Protein AF-A0A377D6B9-F1 (afdb_monomer_lite)

Secondary structure (DSSP, 8-state):
--S-THHHHHHGGGS-HHHHHHHHHHHSS--PPP-----GGGS-HHHHS-GGGS---------------------PPTTHHHHHHTSHHHHHHHTS-HHHHHHHS-HHHHHHHHTTT--HHHIIIIITTT-HHHHHHHTTTS--S-HHHHHHHHHHHSSHHHHHHHHHHHHT-HHHHHHHHHHHTT-TT--S--EEEHHHHTTS-HHHHHHHHHHHHHTT-EEE-HHHHHHHHGGGGHHHHHHHHHH-TTSS--

Foldseek 3Di:
DPPCVPVVVVCLVVDDPVVNVVNVVVVPDDDDPDCPDPDPVPDDCCVVPNPVVDPDPPPPPPPPDDPDDDDQDDDDDPCNLVVLCPPQQLVLQPVDFPVRCVVVPPLLLVCVLQFAPDAPVCCVPANSNVNVVVCVVVVVPVDPDDPVVVVCSVVVCVDPLVVQLSVCVVVLVLVSNLVSQVVSQPDPPHPGRTEGELSNLLSDDLVSSLVNLQSCLVVVHHYDDVVNNCSRNPPSNVNSVVSNCVVCVPPPDD

Sequence (254 aa):
MASQPQLAEEVMPWLSTQARSVLNSYLSAPPKTVIDSTDNSQMPEILVSPPWRSKKKMTVPRLDLAPFELTPQVYWQPGERERLAATESARYFSTESLAERMEHKSGRVVLQELGFGDDVWLFLNYILPGKLDAARNSLIVQWHYYQGRVEEILNGWNSPEAQLAEQALRSGHVEVLINIWENDSYSRYRREKSIWNLYLLAQLPREMALTFWLRINEKKHLFAGEDYFLSIFGLDALPGLLLAFSHRPKKHFR

Structure (mmCIF, N/CA/C/O backbone):
data_AF-A0A377D6B9-F1
#
_entry.id   AF-A0A377D6B9-F1
#
loop_
_atom_site.group_PDB
_atom_site.id
_atom_site.type_symbol
_atom_site.label_atom_id
_atom_site.label_alt_id
_atom_site.label_comp_id
_atom_site.label_asym_id
_atom_site.label_entity_id
_atom_site.label_seq_id
_atom_site.pdbx_PDB_ins_code
_atom_site.Cartn_x
_atom_site.Cartn_y
_atom_site.Cartn_z
_atom_site.occupancy
_atom_site.B_iso_or_equiv
_atom_site.auth_seq_id
_atom_site.auth_comp_id
_atom_site.auth_asym_id
_atom_site.auth_atom_id
_atom_site.pdbx_PDB_model_num
ATOM 1 N N . MET A 1 1 ? -15.161 -6.112 48.856 1.00 42.91 1 MET A N 1
ATOM 2 C CA . MET A 1 1 ? -15.695 -4.732 48.859 1.00 42.91 1 MET A CA 1
ATOM 3 C C . MET A 1 1 ? -16.177 -4.443 47.447 1.00 42.91 1 MET A C 1
ATOM 5 O O . MET A 1 1 ? -15.408 -4.692 46.529 1.00 42.91 1 MET A O 1
ATOM 9 N N . ALA A 1 2 ? -17.420 -4.000 47.231 1.00 42.34 2 ALA A N 1
ATOM 10 C CA . ALA A 1 2 ? -17.749 -3.361 45.956 1.00 42.34 2 ALA A CA 1
ATOM 11 C C . ALA A 1 2 ? -17.044 -2.006 46.000 1.00 42.34 2 ALA A C 1
ATOM 13 O O . ALA A 1 2 ? -17.530 -1.076 46.636 1.00 42.34 2 ALA A O 1
ATOM 14 N N . SER A 1 3 ? -15.818 -1.957 45.481 1.00 51.03 3 SER A N 1
ATOM 15 C CA . SER A 1 3 ? -14.882 -0.874 45.785 1.00 51.03 3 SER A CA 1
ATOM 16 C C . SER A 1 3 ? -15.339 0.501 45.297 1.00 51.03 3 SER A C 1
ATOM 18 O O . SER A 1 3 ? -14.722 1.478 45.694 1.00 51.03 3 SER A O 1
ATOM 20 N N . GLN A 1 4 ? -16.406 0.603 44.495 1.00 59.97 4 GLN A N 1
ATOM 21 C CA . GLN A 1 4 ? -16.989 1.864 44.026 1.00 59.97 4 GLN A CA 1
ATOM 22 C C . GLN A 1 4 ? -18.482 1.662 43.666 1.00 59.97 4 GLN A C 1
ATOM 24 O O . GLN A 1 4 ? -18.790 1.334 42.523 1.00 59.97 4 GLN A O 1
ATOM 29 N N . PRO A 1 5 ? -19.440 1.824 44.601 1.00 65.44 5 PRO A N 1
ATOM 30 C CA . PRO A 1 5 ? -20.874 1.675 44.305 1.00 65.44 5 PRO A CA 1
ATOM 31 C C . PRO A 1 5 ? -21.410 2.747 43.337 1.00 65.44 5 PRO A C 1
ATOM 33 O O . PRO A 1 5 ? -22.419 2.528 42.679 1.00 65.44 5 PRO A O 1
ATOM 36 N N . GLN A 1 6 ? -20.703 3.870 43.200 1.00 69.19 6 GLN A N 1
ATOM 37 C CA . GLN A 1 6 ? -21.033 4.974 42.289 1.00 69.19 6 GLN A CA 1
ATOM 38 C C . GLN A 1 6 ? -20.908 4.579 40.806 1.00 69.19 6 GLN A C 1
ATOM 40 O O . GLN A 1 6 ? -21.696 5.031 39.983 1.00 69.19 6 GLN A O 1
ATOM 45 N N . LEU A 1 7 ? -19.987 3.664 40.467 1.00 70.88 7 LEU A N 1
ATOM 46 C CA . LEU A 1 7 ? -19.858 3.126 39.103 1.00 70.88 7 LEU A CA 1
ATOM 47 C C . LEU A 1 7 ? -21.104 2.348 38.665 1.00 70.88 7 LEU A C 1
ATOM 49 O O . LEU A 1 7 ? -21.398 2.266 37.475 1.00 70.88 7 LEU A O 1
ATOM 53 N N . ALA A 1 8 ? -21.836 1.751 39.611 1.00 69.31 8 ALA A N 1
ATOM 54 C CA . ALA A 1 8 ? -23.063 1.042 39.284 1.00 69.31 8 ALA A CA 1
ATOM 55 C C . ALA A 1 8 ? -24.102 2.016 38.716 1.00 69.31 8 ALA A C 1
ATOM 57 O O . ALA A 1 8 ? -24.687 1.719 37.680 1.00 69.31 8 ALA A O 1
ATOM 58 N N . GLU A 1 9 ? -24.271 3.191 39.333 1.00 74.88 9 GLU A N 1
ATOM 59 C CA . GLU A 1 9 ? -25.197 4.234 38.868 1.00 74.88 9 GLU A CA 1
ATOM 60 C C . GLU A 1 9 ? -24.832 4.761 37.476 1.00 74.88 9 GLU A C 1
ATOM 62 O O . GLU A 1 9 ? -25.719 4.957 36.646 1.00 74.88 9 GLU A O 1
ATOM 67 N N . GLU A 1 10 ? -23.538 4.912 37.192 1.00 78.50 10 GLU A N 1
ATOM 68 C CA . GLU A 1 10 ? -23.037 5.416 35.909 1.00 78.50 10 GLU A CA 1
ATOM 69 C C . GLU A 1 10 ? -23.338 4.456 34.743 1.00 78.50 10 GLU A C 1
ATOM 71 O O . GLU A 1 10 ? -23.630 4.885 33.629 1.00 78.50 10 GLU A O 1
ATOM 76 N N . VAL A 1 11 ? -23.347 3.146 35.011 1.00 79.00 11 VAL A N 1
ATOM 77 C CA . VAL A 1 11 ? -23.559 2.103 33.994 1.00 79.00 11 VAL A CA 1
ATOM 78 C C . VAL A 1 11 ? -25.037 1.700 33.859 1.00 79.00 11 VAL A C 1
ATOM 80 O O . VAL A 1 11 ? -25.433 1.156 32.825 1.00 79.00 11 VAL A O 1
ATOM 83 N N . MET A 1 12 ? -25.892 2.008 34.847 1.00 78.88 12 MET A N 1
ATOM 84 C CA . MET A 1 12 ? -27.332 1.679 34.839 1.00 78.88 12 MET A CA 1
ATOM 85 C C . MET A 1 12 ? -28.061 2.039 33.530 1.00 78.88 12 MET A C 1
ATOM 87 O O . MET A 1 12 ? -28.808 1.185 33.037 1.00 78.88 12 MET A O 1
ATOM 91 N N . PRO A 1 13 ? -27.861 3.224 32.915 1.00 83.12 13 PRO A N 1
ATOM 92 C CA . PRO A 1 13 ? -28.548 3.600 31.678 1.00 83.12 13 PRO A CA 1
ATOM 93 C C . PRO A 1 13 ? -28.260 2.661 30.499 1.00 83.12 13 PRO A C 1
ATOM 95 O O . PRO A 1 13 ? -29.139 2.459 29.662 1.00 83.12 13 PRO A O 1
ATOM 98 N N . TRP A 1 14 ? -27.083 2.032 30.461 1.00 80.44 14 TRP A N 1
ATOM 99 C CA . TRP A 1 14 ? -26.638 1.165 29.362 1.00 80.44 14 TRP A CA 1
ATOM 100 C C . TRP A 1 14 ? -26.949 -0.320 29.574 1.00 80.44 14 TRP A C 1
ATOM 102 O O . TRP A 1 14 ? -26.732 -1.138 28.683 1.00 80.44 14 TRP A O 1
ATOM 112 N N . LEU A 1 15 ? -27.477 -0.685 30.742 1.00 81.12 15 LEU A N 1
ATOM 113 C CA . LEU A 1 15 ? -27.857 -2.059 31.054 1.00 81.12 15 LEU A CA 1
ATOM 114 C C . LEU A 1 15 ? -29.282 -2.371 30.593 1.00 81.12 15 LEU A C 1
ATOM 116 O O . LEU A 1 15 ? -30.184 -1.537 30.690 1.00 81.12 15 LEU A O 1
ATOM 120 N N . SER A 1 16 ? -29.501 -3.614 30.165 1.00 82.75 16 SER A N 1
ATOM 121 C CA . SER A 1 16 ? -30.842 -4.150 29.925 1.00 82.75 16 SER A CA 1
ATOM 122 C C . SER A 1 16 ? -31.620 -4.303 31.236 1.00 82.75 16 SER A C 1
ATOM 124 O O . SER A 1 16 ? -31.034 -4.431 32.312 1.00 82.75 16 SER A O 1
ATOM 126 N N . THR A 1 17 ? -32.952 -4.355 31.166 1.00 78.31 17 THR A N 1
ATOM 127 C CA . THR A 1 17 ? -33.828 -4.508 32.344 1.00 78.31 17 THR A CA 1
ATOM 128 C C . THR A 1 17 ? -33.451 -5.720 33.206 1.00 78.31 17 THR A C 1
ATOM 130 O O . THR A 1 17 ? -33.432 -5.623 34.432 1.00 78.31 17 THR A O 1
ATOM 133 N N . GLN A 1 18 ? -33.066 -6.833 32.569 1.00 73.75 18 GLN A N 1
ATOM 134 C CA . GLN A 1 18 ? -32.612 -8.043 33.257 1.00 73.75 18 GLN A CA 1
ATOM 135 C C . GLN A 1 18 ? -31.265 -7.839 33.968 1.00 73.75 18 GLN A C 1
ATOM 137 O O . GLN A 1 18 ? -31.075 -8.297 35.090 1.00 73.75 18 GLN A O 1
ATOM 142 N N . ALA A 1 19 ? -30.321 -7.134 33.340 1.00 73.81 19 ALA A N 1
ATOM 143 C CA . ALA A 1 19 ? -29.023 -6.854 33.948 1.00 73.81 19 ALA A CA 1
ATOM 144 C C . ALA A 1 19 ? -29.142 -5.867 35.124 1.00 73.81 19 ALA A C 1
ATOM 146 O O . ALA A 1 19 ? -28.476 -6.040 36.146 1.00 73.81 19 ALA A O 1
ATOM 147 N N . ARG A 1 20 ? -30.053 -4.888 35.027 1.00 82.06 20 ARG A N 1
ATOM 148 C CA . ARG A 1 20 ? -30.373 -3.952 36.119 1.00 82.06 20 ARG A CA 1
ATOM 149 C C . ARG A 1 20 ? -30.960 -4.665 37.338 1.00 82.06 20 ARG A C 1
ATOM 151 O O . ARG A 1 20 ? -30.578 -4.348 38.461 1.00 82.06 20 ARG A O 1
ATOM 158 N N . SER A 1 21 ? -31.853 -5.643 37.144 1.00 78.25 21 SER A N 1
ATOM 159 C CA . SER A 1 21 ? -32.450 -6.383 38.270 1.00 78.25 21 SER A CA 1
ATOM 160 C C . SER A 1 21 ? -31.403 -7.192 39.037 1.00 78.25 21 SER A C 1
ATOM 162 O O . SER A 1 21 ? -31.414 -7.220 40.267 1.00 78.25 21 SER A O 1
ATOM 164 N N . VAL A 1 22 ? -30.466 -7.807 38.312 1.00 79.50 22 VAL A N 1
ATOM 165 C CA . VAL A 1 22 ? -29.348 -8.558 38.888 1.00 79.50 22 VAL A CA 1
ATOM 166 C C . VAL A 1 22 ? -28.422 -7.621 39.667 1.00 79.50 22 VAL A C 1
ATOM 168 O O . VAL A 1 22 ? -28.133 -7.891 40.830 1.00 79.50 22 VAL A O 1
ATOM 171 N N . LEU A 1 23 ? -28.022 -6.485 39.090 1.00 77.12 23 LEU A N 1
ATOM 172 C CA . LEU A 1 23 ? -27.160 -5.507 39.763 1.00 77.12 23 LEU A CA 1
ATOM 173 C C . LEU A 1 23 ? -27.796 -4.954 41.050 1.00 77.12 23 LEU A C 1
ATOM 175 O O . LEU A 1 23 ? -27.152 -4.938 42.097 1.00 77.12 23 LEU A O 1
ATOM 179 N N . ASN A 1 24 ? -29.082 -4.598 41.005 1.00 80.44 24 ASN A N 1
ATOM 180 C CA . ASN A 1 24 ? -29.819 -4.118 42.177 1.00 80.44 24 ASN A CA 1
ATOM 181 C C . ASN A 1 24 ? -29.909 -5.170 43.290 1.00 80.44 24 ASN A C 1
ATOM 183 O O . ASN A 1 24 ? -29.824 -4.819 44.468 1.00 80.44 24 ASN A O 1
ATOM 187 N N . SER A 1 25 ? -30.024 -6.457 42.936 1.00 76.88 25 SER A N 1
ATOM 188 C CA . SER A 1 25 ? -30.009 -7.551 43.915 1.00 76.88 25 SER A CA 1
ATOM 189 C C . SER A 1 25 ? -28.667 -7.669 44.650 1.00 76.88 25 SER A C 1
ATOM 191 O O . SER A 1 25 ? -28.650 -7.971 45.841 1.00 76.88 25 SER A O 1
ATOM 193 N N . TYR A 1 26 ? -27.552 -7.354 43.979 1.00 69.00 26 TYR A N 1
ATOM 194 C CA . TYR A 1 26 ? -26.221 -7.327 44.593 1.00 69.00 26 TYR A CA 1
ATOM 195 C C . TYR A 1 26 ? -25.977 -6.073 45.435 1.00 69.00 26 TYR A C 1
ATOM 197 O O . TYR A 1 26 ? -25.329 -6.171 46.473 1.00 69.00 26 TYR A O 1
ATOM 205 N N . LEU A 1 27 ? -26.506 -4.916 45.023 1.00 69.75 27 LEU A N 1
ATOM 206 C CA . LEU A 1 27 ? -26.420 -3.667 45.794 1.00 69.75 27 LEU A CA 1
ATOM 207 C C . LEU A 1 27 ? -27.278 -3.703 47.068 1.00 69.75 27 LEU A C 1
ATOM 209 O O . LEU A 1 27 ? -26.916 -3.093 48.068 1.00 69.75 27 LEU A O 1
ATOM 213 N N . SER A 1 28 ? -28.399 -4.428 47.033 1.00 67.56 28 SER A N 1
ATOM 214 C CA . SER A 1 28 ? -29.321 -4.573 48.168 1.00 67.56 28 SER A CA 1
ATOM 215 C C . SER A 1 28 ? -28.920 -5.686 49.144 1.00 67.56 28 SER A C 1
ATOM 217 O O . SER A 1 28 ? -29.485 -5.781 50.234 1.00 67.56 28 SER A O 1
ATOM 219 N N . ALA A 1 29 ? -27.966 -6.545 48.777 1.00 62.97 29 ALA A N 1
ATOM 220 C CA . ALA A 1 29 ? -27.475 -7.594 49.659 1.00 62.97 29 ALA A CA 1
ATOM 221 C C . ALA A 1 29 ? -26.506 -7.003 50.706 1.00 62.97 29 ALA A C 1
ATOM 223 O O . ALA A 1 29 ? -25.589 -6.266 50.335 1.00 62.97 29 ALA A O 1
ATOM 224 N N . PRO A 1 30 ? -26.653 -7.330 52.006 1.00 58.00 30 PRO A N 1
ATOM 225 C CA . PRO A 1 30 ? -25.704 -6.891 53.024 1.00 58.00 30 PRO A CA 1
ATOM 226 C C . PRO A 1 30 ? -24.290 -7.387 52.681 1.00 58.00 30 PRO A C 1
ATOM 228 O O . PRO A 1 30 ? -24.144 -8.474 52.107 1.00 58.00 30 PRO A O 1
ATOM 231 N N . PRO A 1 31 ? -23.237 -6.615 53.010 1.00 54.09 31 PRO A N 1
ATOM 232 C CA . PRO A 1 31 ? -21.871 -6.975 52.661 1.00 54.09 31 PRO A CA 1
ATOM 233 C C . PRO A 1 31 ? -21.535 -8.341 53.258 1.00 54.09 31 PRO A C 1
ATOM 235 O O . PRO A 1 31 ? -21.469 -8.502 54.476 1.00 54.09 31 PRO A O 1
ATOM 238 N N . LYS A 1 32 ? -21.324 -9.339 52.388 1.00 55.81 32 LYS A N 1
ATOM 239 C CA . LYS A 1 32 ? -20.777 -10.628 52.812 1.00 55.81 32 LYS A CA 1
ATOM 240 C C . LYS A 1 32 ? -19.420 -10.369 53.457 1.00 55.81 32 LYS A C 1
ATOM 242 O O . LYS A 1 32 ? -18.556 -9.726 52.855 1.00 55.81 32 LYS A O 1
ATOM 247 N N . THR A 1 33 ? -19.272 -10.852 54.686 1.00 51.25 33 THR A N 1
ATOM 248 C CA . THR A 1 33 ? -18.015 -10.863 55.430 1.00 51.25 33 THR A CA 1
ATOM 249 C C . THR A 1 33 ? -16.903 -11.419 54.551 1.00 51.25 33 THR A C 1
ATOM 251 O O . THR A 1 33 ? -17.121 -12.364 53.788 1.00 51.25 33 THR A O 1
ATOM 254 N N . VAL A 1 34 ? -15.720 -10.812 54.645 1.00 48.88 34 VAL A N 1
ATOM 255 C CA . VAL A 1 34 ? -14.496 -11.328 54.028 1.00 48.88 34 VAL A CA 1
ATOM 256 C C . VAL A 1 34 ? -14.363 -12.798 54.428 1.00 48.88 34 VAL A C 1
ATOM 258 O O . VAL A 1 34 ? -14.370 -13.120 55.614 1.00 48.88 34 VAL A O 1
ATOM 261 N N . ILE A 1 35 ? -14.340 -13.689 53.436 1.00 50.72 35 ILE A N 1
ATOM 262 C CA . ILE A 1 35 ? -14.135 -15.119 53.655 1.00 50.72 35 ILE A CA 1
ATOM 263 C C . ILE A 1 35 ? -12.647 -15.277 53.961 1.00 50.72 35 ILE A C 1
ATOM 265 O O . ILE A 1 35 ? -11.838 -15.379 53.046 1.00 50.72 35 ILE A O 1
ATOM 269 N N . ASP A 1 36 ? -12.296 -15.224 55.242 1.00 45.88 36 ASP A N 1
ATOM 270 C CA . ASP A 1 36 ? -10.928 -15.452 55.735 1.00 45.88 36 ASP A CA 1
ATOM 271 C C . ASP A 1 36 ? -10.691 -16.934 56.090 1.00 45.88 36 ASP A C 1
ATOM 273 O O . ASP A 1 36 ? -9.691 -17.309 56.695 1.00 45.88 36 ASP A O 1
ATOM 277 N N . SER A 1 37 ? -11.647 -17.798 55.733 1.00 51.81 37 SER A N 1
ATOM 278 C CA . SER A 1 37 ? -11.606 -19.226 56.024 1.00 51.81 37 SER A CA 1
ATOM 279 C C . SER A 1 37 ? -11.179 -20.026 54.796 1.00 51.81 37 SER A C 1
ATOM 281 O O . SER A 1 37 ? -11.722 -19.869 53.703 1.00 51.81 37 SER A O 1
ATOM 283 N N . THR A 1 38 ? -10.221 -20.927 54.998 1.00 56.62 38 THR A N 1
ATOM 284 C CA . THR A 1 38 ? -9.759 -21.933 54.029 1.00 56.62 38 THR A CA 1
ATOM 285 C C . THR A 1 38 ? -10.707 -23.131 53.909 1.00 56.62 38 THR A C 1
ATOM 287 O O . THR A 1 38 ? -10.404 -24.083 53.190 1.00 56.62 38 THR A O 1
ATOM 290 N N . ASP A 1 39 ? -11.848 -23.102 54.601 1.00 59.28 39 ASP A N 1
ATOM 291 C CA . ASP A 1 39 ? -12.849 -24.160 54.550 1.00 59.28 39 ASP A CA 1
ATOM 292 C C . ASP A 1 39 ? -13.749 -24.034 53.304 1.00 59.28 39 ASP A C 1
ATOM 294 O O . ASP A 1 39 ? -14.396 -23.010 53.063 1.00 59.28 39 ASP A O 1
ATOM 298 N N . ASN A 1 40 ? -13.823 -25.113 52.518 1.00 61.75 40 ASN A N 1
ATOM 299 C CA . ASN A 1 40 ? -14.606 -25.187 51.278 1.00 61.75 40 ASN A CA 1
ATOM 300 C C . ASN A 1 40 ? -16.111 -24.965 51.511 1.00 61.75 40 ASN A C 1
ATOM 302 O O . ASN A 1 40 ? -16.827 -24.617 50.574 1.00 61.75 40 ASN A O 1
ATOM 306 N N . SER A 1 41 ? -16.590 -25.145 52.747 1.00 64.38 41 SER A N 1
ATOM 307 C CA . SER A 1 41 ? -17.984 -24.923 53.148 1.00 64.38 41 SER A CA 1
ATOM 308 C C . SER A 1 41 ? -18.428 -23.452 53.069 1.00 64.38 41 SER A C 1
ATOM 310 O O . SER A 1 41 ? -19.623 -23.180 52.960 1.00 64.38 41 SER A O 1
ATOM 312 N N . GLN A 1 42 ? -17.483 -22.502 53.094 1.00 59.44 42 GLN A N 1
ATOM 313 C CA . GLN A 1 42 ? -17.760 -21.060 53.047 1.00 59.44 42 GLN A CA 1
ATOM 314 C C . GLN A 1 42 ? -17.462 -20.420 51.687 1.00 59.44 42 GLN A C 1
ATOM 316 O O . GLN A 1 42 ? -17.769 -19.243 51.476 1.00 59.44 42 GLN A O 1
ATOM 321 N N . MET A 1 43 ? -16.891 -21.175 50.745 1.00 62.12 43 MET A N 1
ATOM 322 C CA . MET A 1 43 ? -16.622 -20.677 49.403 1.00 62.12 43 MET A CA 1
ATOM 323 C C . MET A 1 43 ? -17.894 -20.669 48.543 1.00 62.12 43 MET A C 1
ATOM 325 O O . MET A 1 43 ? -18.699 -21.598 48.602 1.00 62.12 43 MET A O 1
ATOM 329 N N . PRO A 1 44 ? -18.089 -19.643 47.696 1.00 64.56 44 PRO A N 1
ATOM 330 C CA . PRO A 1 44 ? -19.174 -19.655 46.729 1.00 64.56 44 PRO A CA 1
ATOM 331 C C . PRO A 1 44 ? -19.036 -20.853 45.782 1.00 64.56 44 PRO A C 1
ATOM 333 O O . PRO A 1 44 ? -17.939 -21.187 45.335 1.00 64.56 44 PRO A O 1
ATOM 336 N N . GLU A 1 45 ? -20.169 -21.465 45.438 1.00 67.00 45 GLU A N 1
ATOM 337 C CA . GLU A 1 45 ? -20.256 -22.700 44.645 1.00 67.00 45 GLU A CA 1
ATOM 338 C C . GLU A 1 45 ? -19.488 -22.623 43.314 1.00 67.00 45 GLU A C 1
ATOM 340 O O . GLU A 1 45 ? -18.910 -23.612 42.875 1.00 67.00 45 GLU A O 1
ATOM 345 N N . ILE A 1 46 ? -19.375 -21.430 42.718 1.00 65.38 46 ILE A N 1
ATOM 346 C CA . ILE A 1 46 ? -18.589 -21.191 41.498 1.00 65.38 46 ILE A CA 1
ATOM 347 C C . ILE A 1 46 ? -17.085 -21.468 41.665 1.00 65.38 46 ILE A C 1
ATOM 349 O O . ILE A 1 46 ? -16.415 -21.774 40.686 1.00 65.38 46 ILE A O 1
ATOM 353 N N . LEU A 1 47 ? -16.543 -21.363 42.880 1.00 62.38 47 LEU A N 1
ATOM 354 C CA . LEU A 1 47 ? -15.143 -21.674 43.186 1.00 62.38 47 LEU A CA 1
ATOM 355 C C . LEU A 1 47 ? -14.963 -23.134 43.620 1.00 62.38 47 LEU A C 1
ATOM 357 O O . LEU A 1 47 ? -13.929 -23.729 43.323 1.00 62.38 47 LEU A O 1
ATOM 361 N N . VAL A 1 48 ? -15.976 -23.720 44.267 1.00 71.38 48 VAL A N 1
ATOM 362 C CA . VAL A 1 48 ? -15.966 -25.118 44.736 1.00 71.38 48 VAL A CA 1
ATOM 363 C C . VAL A 1 48 ? -16.218 -26.095 43.584 1.00 71.38 48 VAL A C 1
ATOM 365 O O . VAL A 1 48 ? -15.536 -27.108 43.450 1.00 71.38 48 VAL A O 1
ATOM 368 N N . SER A 1 49 ? -17.180 -25.781 42.720 1.00 69.56 49 SER A N 1
ATOM 369 C CA . SER A 1 49 ? -17.567 -26.560 41.541 1.00 69.56 49 SER A CA 1
ATOM 370 C C . SER A 1 49 ? -17.733 -25.643 40.328 1.00 69.56 49 SER A C 1
ATOM 372 O O . SER A 1 49 ? -18.843 -25.432 39.837 1.00 69.56 49 SER A O 1
ATOM 374 N N . PRO A 1 50 ? -16.628 -25.077 39.814 1.00 65.31 50 PRO A N 1
ATOM 375 C CA . PRO A 1 50 ? -16.696 -24.179 38.680 1.00 65.31 50 PRO A CA 1
ATOM 376 C C . PRO A 1 50 ? -17.299 -24.861 37.448 1.00 65.31 50 PRO A C 1
ATOM 378 O O . PRO A 1 50 ? -16.876 -25.966 37.082 1.00 65.31 50 PRO A O 1
ATOM 381 N N . PRO A 1 51 ? -18.215 -24.190 36.729 1.00 61.81 51 PRO A N 1
ATOM 382 C CA . PRO A 1 51 ? -18.874 -24.762 35.558 1.00 61.81 51 PRO A CA 1
ATOM 383 C C . PRO A 1 51 ? -17.878 -25.127 34.445 1.00 61.81 51 PRO A C 1
ATOM 385 O O . PRO A 1 51 ? -18.111 -26.090 33.715 1.00 61.81 51 PRO A O 1
ATOM 388 N N . TRP A 1 52 ? -16.724 -24.446 34.376 1.00 67.00 52 TRP A N 1
ATOM 389 C CA . TRP A 1 52 ? -1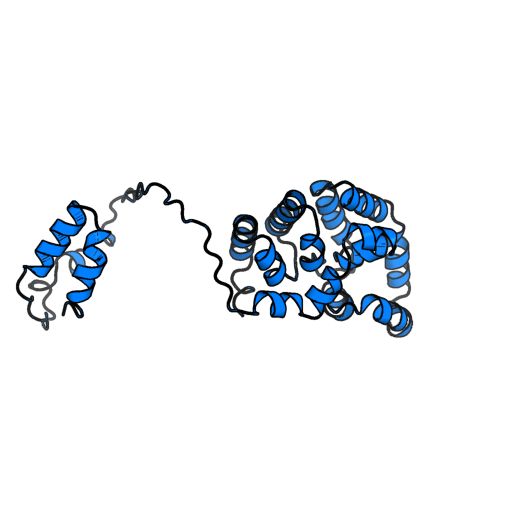5.640 -24.730 33.424 1.00 67.00 52 TRP A CA 1
ATOM 390 C C . TRP A 1 52 ? -14.808 -25.983 33.745 1.00 67.00 52 TRP A C 1
ATOM 392 O O . TRP A 1 52 ? -14.039 -26.426 32.895 1.00 67.00 52 TRP A O 1
ATOM 402 N N . ARG A 1 53 ? -14.943 -26.583 34.940 1.00 63.03 53 ARG A N 1
ATOM 403 C CA . ARG A 1 53 ? -14.349 -27.904 35.245 1.00 63.03 53 ARG A CA 1
ATOM 404 C C . ARG A 1 53 ? -15.211 -29.064 34.752 1.00 63.03 53 ARG A C 1
ATOM 406 O O . ARG A 1 53 ? -14.697 -30.167 34.572 1.00 63.03 53 ARG A O 1
ATOM 413 N N . SER A 1 54 ? -16.506 -28.843 34.529 1.00 63.19 54 SER A N 1
ATOM 414 C CA . SER A 1 54 ? -17.392 -29.883 34.013 1.00 63.19 54 SER A CA 1
ATOM 415 C C . SER A 1 54 ? -17.216 -30.025 32.496 1.00 63.19 54 SER A C 1
ATOM 417 O O . SER A 1 54 ? -17.293 -29.047 31.758 1.00 63.19 54 SER A O 1
ATOM 419 N N . LYS A 1 55 ? -17.006 -31.251 31.994 1.00 60.41 55 LYS A N 1
ATOM 420 C CA . LYS A 1 55 ? -16.967 -31.560 30.547 1.00 60.41 55 LYS A CA 1
ATOM 421 C C . LYS A 1 55 ? -18.367 -31.515 29.914 1.00 60.41 55 LYS A C 1
ATOM 423 O O . LYS A 1 55 ? -18.741 -32.402 29.146 1.00 60.41 55 LYS A O 1
ATOM 428 N N . LYS A 1 56 ? -19.185 -30.518 30.247 1.00 61.88 56 LYS A N 1
ATOM 429 C CA . LYS A 1 56 ? -20.432 -30.279 29.521 1.00 61.88 56 LYS A CA 1
ATOM 430 C C . LYS A 1 56 ? -20.053 -29.615 28.202 1.00 61.88 56 LYS A C 1
ATOM 432 O O . LYS A 1 56 ? -19.327 -28.625 28.207 1.00 61.88 56 LYS A O 1
ATOM 437 N N . LYS A 1 57 ? -20.524 -30.164 27.075 1.00 54.59 57 LYS A N 1
ATOM 438 C CA . LYS A 1 57 ? -20.488 -29.476 25.777 1.00 54.59 57 LYS A CA 1
ATOM 439 C C . LYS A 1 57 ? -21.269 -28.175 25.938 1.00 54.59 57 LYS A C 1
ATOM 441 O O . LYS A 1 57 ? -22.490 -28.159 25.828 1.00 54.59 57 LYS A O 1
ATOM 446 N N . MET A 1 58 ? -20.562 -27.113 26.297 1.00 54.25 58 MET A N 1
ATOM 447 C CA . MET A 1 58 ? -21.120 -25.783 26.392 1.00 54.25 58 MET A CA 1
ATOM 448 C C . MET A 1 58 ? -21.225 -25.302 24.953 1.00 54.25 58 MET A C 1
ATOM 450 O O . MET A 1 58 ? -20.231 -24.920 24.338 1.00 54.25 58 MET A O 1
ATOM 454 N N . THR A 1 59 ? -22.422 -25.396 24.382 1.00 55.69 59 THR A N 1
ATOM 455 C CA . THR A 1 59 ? -22.773 -24.551 23.248 1.00 55.69 59 THR A CA 1
ATOM 456 C C . THR A 1 59 ? -22.607 -23.138 23.776 1.00 55.69 59 THR A C 1
ATOM 458 O O . THR A 1 59 ? -23.398 -22.708 24.614 1.00 55.69 59 THR A O 1
ATOM 461 N N . VAL A 1 60 ? -21.501 -22.484 23.416 1.00 58.66 60 VAL A N 1
ATOM 462 C CA . VAL A 1 60 ? -21.235 -21.102 23.810 1.00 58.66 60 VAL A CA 1
ATOM 463 C C . VAL A 1 60 ? -22.489 -20.328 23.415 1.00 58.66 60 VAL A C 1
ATOM 465 O O . VAL A 1 60 ? -22.820 -20.351 22.226 1.00 58.66 60 VAL A O 1
ATOM 468 N N . PRO A 1 61 ? -23.243 -19.739 24.363 1.00 51.41 61 PRO A N 1
ATOM 469 C CA . PRO A 1 61 ? -24.363 -18.899 23.998 1.00 51.41 61 PRO A CA 1
ATOM 470 C C . PRO A 1 61 ? -23.749 -17.760 23.202 1.00 51.41 61 PRO A C 1
ATOM 472 O O . PRO A 1 61 ? -23.026 -16.918 23.735 1.00 51.41 61 PRO A O 1
ATOM 475 N N . ARG A 1 62 ? -23.921 -17.836 21.883 1.00 51.78 62 ARG A N 1
ATOM 476 C CA . ARG A 1 62 ? -23.463 -16.813 20.966 1.00 51.78 62 ARG A CA 1
ATOM 477 C C . ARG A 1 62 ? -24.281 -15.596 21.360 1.00 51.78 62 ARG A C 1
ATOM 479 O O . ARG A 1 62 ? -25.501 -15.620 21.242 1.00 51.78 62 ARG A O 1
ATOM 486 N N . LEU A 1 63 ? -23.614 -14.616 21.958 1.00 51.62 63 LEU A N 1
ATOM 487 C CA . LEU A 1 63 ? -24.204 -13.322 22.242 1.00 51.62 63 LEU A CA 1
ATOM 488 C C . LEU A 1 63 ? -24.706 -12.783 20.902 1.00 51.62 63 LEU A C 1
ATOM 490 O O . LEU A 1 63 ? -23.905 -12.375 20.063 1.00 51.62 63 LEU A O 1
ATOM 494 N N . ASP A 1 64 ? -26.016 -12.880 20.684 1.00 58.41 64 ASP A N 1
ATOM 495 C CA . ASP A 1 64 ? -26.706 -12.355 19.509 1.00 58.41 64 ASP A CA 1
ATOM 496 C C . ASP A 1 64 ? -26.860 -10.845 19.701 1.00 58.41 64 ASP A C 1
ATOM 498 O O . ASP A 1 64 ? -27.932 -10.304 19.967 1.00 58.41 64 ASP A O 1
ATOM 502 N N . LEU A 1 65 ? -25.711 -10.174 19.744 1.00 62.25 65 LEU A N 1
ATOM 503 C CA . LEU A 1 65 ? -25.629 -8.731 19.823 1.00 62.25 65 LEU A CA 1
ATOM 504 C C . LEU A 1 65 ? -25.787 -8.218 18.400 1.00 62.25 65 LEU A C 1
ATOM 506 O O . LEU A 1 65 ? -24.950 -8.503 17.540 1.00 62.25 65 LEU A O 1
ATOM 510 N N . ALA A 1 66 ? -26.856 -7.460 18.164 1.00 71.25 66 ALA A N 1
ATOM 511 C CA . ALA A 1 66 ? -26.982 -6.686 16.942 1.00 71.25 66 ALA A CA 1
ATOM 512 C C . ALA A 1 66 ? -25.708 -5.831 16.780 1.00 71.25 66 ALA A C 1
ATOM 514 O O . ALA A 1 66 ? -25.316 -5.168 17.749 1.00 71.25 66 ALA A O 1
ATOM 515 N N . PRO A 1 67 ? -25.037 -5.862 15.612 1.00 60.75 67 PRO A N 1
ATOM 516 C CA . PRO A 1 67 ? -23.880 -5.018 15.356 1.00 60.75 67 PRO A CA 1
ATOM 517 C C . PRO A 1 67 ? -24.249 -3.562 15.641 1.00 60.75 67 PRO A C 1
ATOM 519 O O . PRO A 1 67 ? -25.142 -3.005 15.008 1.00 60.75 67 PRO A O 1
ATOM 522 N N . PHE A 1 68 ? -23.608 -2.968 16.644 1.00 66.75 68 PHE A N 1
ATOM 523 C CA . PHE A 1 68 ? -23.800 -1.559 16.945 1.00 66.75 68 PHE A CA 1
ATOM 524 C C . PHE A 1 68 ? -22.998 -0.754 15.927 1.00 66.75 68 PHE A C 1
ATOM 526 O O . PHE A 1 68 ? -21.768 -0.843 15.900 1.00 66.75 68 PHE A O 1
ATOM 533 N N . GLU A 1 69 ? -23.684 0.000 15.070 1.00 63.41 69 GLU A N 1
ATOM 534 C CA . GLU A 1 69 ? -23.022 0.881 14.114 1.00 63.41 69 GLU A CA 1
ATOM 535 C C . GLU A 1 69 ? -22.413 2.070 14.859 1.00 63.41 69 GLU A C 1
ATOM 537 O O . GLU A 1 69 ? -23.085 3.037 15.218 1.00 63.41 69 GLU A O 1
ATOM 542 N N . LEU A 1 70 ? -21.114 1.970 15.141 1.00 65.00 70 LEU A N 1
ATOM 543 C CA . LEU A 1 70 ? -20.329 3.093 15.628 1.00 65.00 70 LEU A CA 1
ATOM 544 C C . LEU A 1 70 ? -20.090 4.047 14.466 1.00 65.00 70 LEU A C 1
ATOM 546 O O . LEU A 1 70 ? -19.535 3.656 13.437 1.00 65.00 70 LEU A O 1
ATOM 550 N N . THR A 1 71 ? -20.457 5.315 14.646 1.00 65.19 71 THR A N 1
ATOM 551 C CA . THR A 1 71 ? -20.012 6.344 13.715 1.00 65.19 71 THR A CA 1
ATOM 552 C C . THR A 1 71 ? -18.483 6.425 13.777 1.00 65.19 71 THR A C 1
ATOM 554 O O . THR A 1 71 ? -17.919 6.475 14.874 1.00 65.19 71 THR A O 1
ATOM 557 N N . PRO A 1 72 ? -17.786 6.411 12.628 1.00 60.47 72 PRO A N 1
ATOM 558 C CA . PRO A 1 72 ? -16.333 6.514 12.588 1.00 60.47 72 PRO A CA 1
ATOM 559 C C . PRO A 1 72 ? -15.875 7.799 13.287 1.00 60.47 72 PRO A C 1
ATOM 561 O O . PRO A 1 72 ? -16.075 8.894 12.766 1.00 60.47 72 PRO A O 1
ATOM 564 N N . GLN A 1 73 ? -15.278 7.687 14.474 1.00 61.84 73 GLN A N 1
ATOM 565 C CA . GLN A 1 73 ? -14.691 8.829 15.172 1.00 61.84 73 GLN A CA 1
ATOM 566 C C . GLN A 1 73 ? -13.183 8.802 14.977 1.00 61.84 73 GLN A C 1
ATOM 568 O O . GLN A 1 73 ? -12.489 7.918 15.475 1.00 61.84 73 GLN A O 1
ATOM 573 N N . VAL A 1 74 ? -12.682 9.778 14.225 1.00 66.88 74 VAL A N 1
ATOM 574 C CA . VAL A 1 74 ? -11.250 9.971 14.015 1.00 66.88 74 VAL A CA 1
ATOM 575 C C . VAL A 1 74 ? -10.797 11.101 14.929 1.00 66.88 74 VAL A C 1
ATOM 577 O O . VAL A 1 74 ? -11.185 12.251 14.734 1.00 66.88 74 VAL A O 1
ATOM 580 N N . TYR A 1 75 ? -9.998 10.767 15.940 1.00 71.75 75 TYR A N 1
ATOM 581 C CA . TYR A 1 75 ? -9.474 11.736 16.895 1.00 71.75 75 TYR A CA 1
ATOM 582 C C . TYR A 1 75 ? -8.024 12.071 16.539 1.00 71.75 75 TYR A C 1
ATOM 584 O O . TYR A 1 75 ? -7.110 11.322 16.870 1.00 71.75 75 TYR A O 1
ATOM 592 N N . TRP A 1 76 ? -7.827 13.185 15.835 1.00 75.19 76 TRP A N 1
ATOM 593 C CA . TRP A 1 76 ? -6.507 13.768 15.597 1.00 75.19 76 TRP A CA 1
ATOM 594 C C . TRP A 1 76 ? -6.243 14.846 16.641 1.00 75.19 76 TRP A C 1
ATOM 596 O O . TRP A 1 76 ? -7.081 15.731 16.827 1.00 75.19 76 TRP A O 1
ATOM 606 N N . GLN A 1 77 ? -5.071 14.838 17.276 1.00 81.94 77 GLN A N 1
ATOM 607 C CA . GLN A 1 77 ? -4.627 16.040 17.980 1.00 81.94 77 GLN A CA 1
ATOM 608 C C . GLN A 1 77 ? -4.314 17.137 16.948 1.00 81.94 77 GLN A C 1
ATOM 610 O O . GLN A 1 77 ? -3.880 16.828 15.830 1.00 81.94 77 GLN A O 1
ATOM 615 N N . PRO A 1 78 ? -4.477 18.424 17.299 1.00 81.25 78 PRO A N 1
ATOM 616 C CA . PRO A 1 78 ? -4.102 19.522 16.415 1.00 81.25 78 PRO A CA 1
ATOM 617 C C . PRO A 1 78 ? -2.660 19.364 15.903 1.00 81.25 78 PRO A C 1
ATOM 619 O O . PRO A 1 78 ? -1.726 19.209 16.693 1.00 81.25 78 PRO A O 1
ATOM 622 N N . GLY A 1 79 ? -2.465 19.376 14.582 1.00 79.75 79 GLY A N 1
ATOM 623 C CA . GLY A 1 79 ? -1.139 19.271 13.969 1.00 79.75 79 GLY A CA 1
ATOM 624 C C . GLY A 1 79 ? -0.580 17.849 13.814 1.00 79.75 79 GLY A C 1
ATOM 625 O O . GLY A 1 79 ? 0.535 17.699 13.318 1.00 79.75 79 GLY A O 1
ATOM 626 N N . GLU A 1 80 ? -1.252 16.783 14.270 1.00 82.25 80 GLU A N 1
ATOM 627 C CA . GLU A 1 80 ? -0.746 15.405 14.088 1.00 82.25 80 GLU A CA 1
ATOM 628 C C . GLU A 1 80 ? -0.726 14.972 12.632 1.00 82.25 80 GLU A C 1
ATOM 630 O O . GLU A 1 80 ? 0.272 14.428 12.160 1.00 82.25 80 GLU A O 1
ATOM 635 N N . ARG A 1 81 ? -1.805 15.259 11.910 1.00 77.69 81 ARG A N 1
ATOM 636 C CA . ARG A 1 81 ? -1.921 14.907 10.500 1.00 77.69 81 ARG A CA 1
ATOM 637 C C . ARG A 1 81 ? -0.877 15.643 9.661 1.00 77.69 81 ARG A C 1
ATOM 639 O O . ARG A 1 81 ? -0.247 15.045 8.793 1.00 77.69 81 ARG A O 1
ATOM 646 N N . GLU A 1 82 ? -0.653 16.918 9.960 1.00 83.38 82 GLU A N 1
ATOM 647 C CA . GLU A 1 82 ? 0.353 17.761 9.318 1.00 83.38 82 GLU A CA 1
ATOM 648 C C . GLU A 1 82 ? 1.769 17.273 9.632 1.00 83.38 82 GLU A C 1
ATOM 650 O O . GLU A 1 82 ? 2.604 17.222 8.734 1.00 83.38 82 GLU A O 1
ATOM 655 N N . ARG A 1 83 ? 2.042 16.854 10.877 1.00 84.44 83 ARG A N 1
ATOM 656 C CA . ARG A 1 83 ? 3.334 16.258 11.258 1.00 84.44 83 ARG A CA 1
ATOM 657 C C . ARG A 1 83 ? 3.605 14.949 10.524 1.00 84.44 83 ARG A C 1
ATOM 659 O O . ARG A 1 83 ? 4.715 14.763 10.034 1.00 84.44 83 ARG A O 1
ATOM 666 N N . LEU A 1 84 ? 2.606 14.072 10.406 1.00 81.69 84 LEU A N 1
ATOM 667 C CA . LEU A 1 84 ? 2.739 12.827 9.643 1.00 81.69 84 LEU A CA 1
ATOM 668 C C . LEU A 1 84 ? 3.020 13.116 8.166 1.00 81.69 84 LEU A C 1
ATOM 670 O O . LEU A 1 84 ? 3.987 12.590 7.618 1.00 81.69 84 LEU A O 1
ATOM 674 N N . ALA A 1 85 ? 2.252 14.016 7.547 1.00 80.94 85 ALA A N 1
ATOM 675 C CA . ALA A 1 85 ? 2.466 14.441 6.163 1.00 80.94 85 ALA A CA 1
ATOM 676 C C . ALA A 1 85 ? 3.820 15.146 5.942 1.00 80.94 85 ALA A C 1
ATOM 678 O O . ALA A 1 85 ? 4.386 15.061 4.855 1.00 80.94 85 ALA A O 1
ATOM 679 N N . ALA A 1 86 ? 4.360 15.814 6.966 1.00 84.31 86 ALA A N 1
ATOM 680 C CA . ALA A 1 86 ? 5.656 16.490 6.918 1.00 84.31 86 ALA A CA 1
ATOM 681 C C . ALA A 1 86 ? 6.864 15.549 7.070 1.00 84.31 86 ALA A C 1
ATOM 683 O O . ALA A 1 86 ? 8.000 15.998 6.891 1.00 84.31 86 ALA A O 1
ATOM 684 N N . THR A 1 87 ? 6.647 14.267 7.380 1.00 85.19 87 THR A N 1
ATOM 685 C CA . THR A 1 87 ? 7.720 13.261 7.431 1.00 85.19 87 THR A CA 1
ATOM 686 C C . THR A 1 87 ? 8.431 13.188 6.079 1.00 85.19 87 THR A C 1
ATOM 688 O O . THR A 1 87 ? 7.772 13.267 5.047 1.00 85.19 87 THR A O 1
ATOM 691 N N . GLU A 1 88 ? 9.760 13.024 6.060 1.00 81.88 88 GLU A N 1
ATOM 692 C CA . GLU A 1 88 ? 10.581 13.082 4.832 1.00 81.88 88 GLU A CA 1
ATOM 693 C C . GLU A 1 88 ? 10.015 12.203 3.703 1.00 81.88 88 GLU A C 1
ATOM 695 O O . GLU A 1 88 ? 9.797 12.694 2.597 1.00 81.88 88 GLU A O 1
ATOM 700 N N . SER A 1 89 ? 9.672 10.947 4.001 1.00 84.69 89 SER A N 1
ATOM 701 C CA . SER A 1 89 ? 9.070 10.014 3.040 1.00 84.69 89 SER A CA 1
ATOM 702 C C . SER A 1 89 ? 7.671 10.437 2.589 1.00 84.69 89 SER A C 1
ATOM 704 O O . SER A 1 89 ? 7.407 10.507 1.391 1.00 84.69 89 SER A O 1
ATOM 706 N N . ALA A 1 90 ? 6.779 10.769 3.529 1.00 83.75 90 ALA A N 1
ATOM 707 C CA . ALA A 1 90 ? 5.419 11.201 3.208 1.00 83.75 90 ALA A CA 1
ATOM 708 C C . ALA A 1 90 ? 5.434 12.454 2.331 1.00 83.75 90 ALA A C 1
ATOM 710 O O . ALA A 1 90 ? 4.767 12.499 1.298 1.00 83.75 90 ALA A O 1
ATOM 711 N N . ARG A 1 91 ? 6.259 13.440 2.690 1.00 85.44 91 ARG A N 1
ATOM 712 C CA . ARG A 1 91 ? 6.464 14.664 1.924 1.00 85.44 91 ARG A CA 1
ATOM 713 C C . ARG A 1 91 ? 7.034 14.362 0.546 1.00 85.44 91 ARG A C 1
ATOM 715 O O . ARG A 1 91 ? 6.516 14.884 -0.430 1.00 85.44 91 ARG A O 1
ATOM 722 N N . TYR A 1 92 ? 8.062 13.517 0.456 1.00 85.44 92 TYR A N 1
ATOM 723 C CA . TYR A 1 92 ? 8.681 13.183 -0.823 1.00 85.44 92 TYR A CA 1
ATOM 724 C C . TYR A 1 92 ? 7.686 12.585 -1.808 1.00 85.44 92 TYR A C 1
ATOM 726 O O . TYR A 1 92 ? 7.722 12.954 -2.975 1.00 85.44 92 TYR A O 1
ATOM 734 N N . PHE A 1 93 ? 6.810 11.678 -1.367 1.00 87.12 93 PHE A N 1
ATOM 735 C CA . PHE A 1 93 ? 5.838 11.056 -2.262 1.00 87.12 93 PHE A CA 1
ATOM 736 C C . PHE A 1 93 ? 4.618 11.956 -2.494 1.00 87.12 93 PHE A C 1
ATOM 738 O O . PHE A 1 93 ? 4.176 12.057 -3.631 1.00 87.12 93 PHE A O 1
ATOM 745 N N . SER A 1 94 ? 4.117 12.678 -1.490 1.00 81.06 94 SER A N 1
ATOM 746 C CA . SER A 1 94 ? 2.868 13.458 -1.590 1.00 81.06 94 SER A CA 1
ATOM 747 C C . SER A 1 94 ? 2.948 14.794 -2.343 1.00 81.06 94 SER A C 1
ATOM 749 O O . SER A 1 94 ? 1.911 15.417 -2.554 1.00 81.06 94 SER A O 1
ATOM 751 N N . THR A 1 95 ? 4.133 15.252 -2.760 1.00 82.38 95 THR A N 1
ATOM 752 C CA . THR A 1 95 ? 4.303 16.549 -3.454 1.00 82.38 95 THR A CA 1
ATOM 753 C C . THR A 1 95 ? 3.718 16.608 -4.860 1.00 82.38 95 THR A C 1
ATOM 755 O O . THR A 1 95 ? 3.355 17.685 -5.315 1.00 82.38 95 THR A O 1
ATOM 758 N N . GLU A 1 96 ? 3.675 15.475 -5.553 1.00 84.00 96 GLU A N 1
ATOM 759 C CA . GLU A 1 96 ? 3.230 15.345 -6.942 1.00 84.00 96 GLU A CA 1
ATOM 760 C C . GLU A 1 96 ? 2.331 14.121 -7.015 1.00 84.00 96 GLU A C 1
ATOM 762 O O . GLU A 1 96 ? 2.669 13.097 -6.410 1.00 84.00 96 GLU A O 1
ATOM 767 N N . SER A 1 97 ? 1.227 14.215 -7.755 1.00 84.69 97 SER A N 1
ATOM 768 C CA . SER A 1 97 ? 0.333 13.082 -7.983 1.00 84.69 97 SER A CA 1
ATOM 769 C C . SER A 1 97 ? 1.021 11.976 -8.785 1.00 84.69 97 SER A C 1
ATOM 771 O O . SER A 1 97 ? 1.970 12.215 -9.535 1.00 84.69 97 SER A O 1
ATOM 773 N N . LEU A 1 98 ? 0.508 10.745 -8.692 1.00 84.94 98 LEU A N 1
ATOM 774 C CA . LEU A 1 98 ? 1.048 9.626 -9.466 1.00 84.94 98 LEU A CA 1
ATOM 775 C C . LEU A 1 98 ? 1.027 9.898 -10.981 1.00 84.94 98 LEU A C 1
ATOM 777 O O . LEU A 1 98 ? 1.954 9.495 -11.678 1.00 84.94 98 LEU A O 1
ATOM 781 N N . ALA A 1 99 ? -0.007 10.574 -11.490 1.00 84.19 99 ALA A N 1
ATOM 782 C CA . ALA A 1 99 ? -0.117 10.911 -12.908 1.00 84.19 99 ALA A CA 1
ATOM 783 C C . ALA A 1 99 ? 0.987 11.889 -13.337 1.00 84.19 99 ALA A C 1
ATOM 785 O O . ALA A 1 99 ? 1.724 11.597 -14.274 1.00 84.19 99 ALA A O 1
ATOM 786 N N . GLU A 1 100 ? 1.176 12.979 -12.586 1.00 87.31 100 GLU A N 1
ATOM 787 C CA . GLU A 1 100 ? 2.251 13.951 -12.833 1.00 87.31 100 GLU A CA 1
ATOM 788 C C . GLU A 1 100 ? 3.629 13.288 -12.744 1.00 87.31 100 GLU A C 1
ATOM 790 O O . GLU A 1 100 ? 4.486 13.514 -13.597 1.00 87.31 100 GLU A O 1
ATOM 795 N N . ARG A 1 101 ? 3.832 12.386 -11.775 1.00 87.00 101 ARG A N 1
ATOM 796 C CA . ARG A 1 101 ? 5.067 11.596 -11.668 1.00 87.00 101 ARG A CA 1
ATOM 797 C C . ARG A 1 101 ? 5.289 10.693 -12.870 1.00 87.00 101 ARG A C 1
ATOM 799 O O . ARG A 1 101 ? 6.422 10.569 -13.309 1.00 87.00 101 ARG A O 1
ATOM 806 N N . MET A 1 102 ? 4.244 10.051 -13.381 1.00 84.19 102 MET A N 1
ATOM 807 C CA . MET A 1 102 ? 4.319 9.166 -14.550 1.00 84.19 102 MET A CA 1
ATOM 808 C C . MET A 1 102 ? 4.579 9.912 -15.863 1.00 84.19 102 MET A C 1
ATOM 810 O O . MET A 1 102 ? 5.009 9.281 -16.831 1.00 84.19 102 MET A O 1
ATOM 814 N N . GLU A 1 103 ? 4.275 11.210 -15.914 1.00 85.31 103 GLU A N 1
ATOM 815 C CA . GLU A 1 103 ? 4.542 12.087 -17.058 1.00 85.31 103 GLU A CA 1
ATOM 816 C C . GLU A 1 103 ? 5.926 12.737 -16.965 1.00 85.31 103 GLU A C 1
ATOM 818 O O . GLU A 1 103 ? 6.681 12.742 -17.937 1.00 85.31 103 GLU A O 1
ATOM 823 N N . HIS A 1 104 ? 6.277 13.266 -15.791 1.00 82.38 104 HIS A N 1
ATOM 824 C CA . HIS A 1 104 ? 7.546 13.951 -15.553 1.00 82.38 104 HIS A CA 1
ATOM 825 C C . HIS A 1 104 ? 8.711 12.966 -15.401 1.00 82.38 104 HIS A C 1
ATOM 827 O O . HIS A 1 104 ? 9.825 13.224 -15.865 1.00 82.38 104 HIS A O 1
ATOM 833 N N . LYS A 1 105 ? 8.464 11.816 -14.769 1.00 78.31 105 LYS A N 1
ATOM 834 C CA . LYS A 1 105 ? 9.433 10.733 -14.608 1.00 78.31 105 LYS A CA 1
ATOM 835 C C . LYS A 1 105 ? 9.054 9.573 -15.523 1.00 78.31 105 LYS A C 1
ATOM 837 O O . LYS A 1 105 ? 7.891 9.302 -15.786 1.00 78.31 105 LYS A O 1
ATOM 842 N N . SER A 1 106 ? 10.058 8.827 -15.978 1.00 77.00 106 SER A N 1
ATOM 843 C CA . SER A 1 106 ? 9.811 7.559 -16.674 1.00 77.00 106 SER A CA 1
ATOM 844 C C . SER A 1 106 ? 9.011 6.611 -15.770 1.00 77.00 106 SER A C 1
ATOM 846 O O . SER A 1 106 ? 9.310 6.522 -14.577 1.00 77.00 106 SER A O 1
ATOM 848 N N . GLY A 1 107 ? 8.061 5.850 -16.328 1.00 78.44 107 GLY A N 1
ATOM 849 C CA . GLY A 1 107 ? 7.277 4.869 -15.567 1.00 78.44 107 GLY A CA 1
ATOM 850 C C . GLY A 1 107 ? 8.137 3.835 -14.834 1.00 78.44 107 GLY A C 1
ATOM 851 O O . GLY A 1 107 ? 7.786 3.405 -13.737 1.00 78.44 107 GLY A O 1
ATOM 852 N N . ARG A 1 108 ? 9.356 3.577 -15.329 1.00 76.44 108 ARG A N 1
ATOM 853 C CA . ARG A 1 108 ? 10.415 2.860 -14.602 1.00 76.44 108 ARG A CA 1
ATOM 854 C C . ARG A 1 108 ? 10.697 3.453 -13.219 1.00 76.44 108 ARG A C 1
ATOM 856 O O . ARG A 1 108 ? 10.798 2.718 -12.245 1.00 76.44 108 ARG A O 1
ATOM 863 N N . VAL A 1 109 ? 10.903 4.768 -13.139 1.00 79.25 109 VAL A N 1
ATOM 864 C CA . VAL A 1 109 ? 11.220 5.462 -11.880 1.00 79.25 109 VAL A CA 1
ATOM 865 C C . VAL A 1 109 ? 10.067 5.296 -10.905 1.00 79.25 109 VAL A C 1
ATOM 867 O O . VAL A 1 109 ? 10.295 5.015 -9.737 1.00 79.25 109 VAL A O 1
ATOM 870 N N . VAL A 1 110 ? 8.837 5.398 -11.400 1.00 86.12 110 VAL A N 1
ATOM 871 C CA . VAL A 1 110 ? 7.640 5.273 -10.570 1.00 86.12 110 VAL A CA 1
ATOM 872 C C . VAL A 1 110 ? 7.440 3.836 -10.079 1.00 86.12 110 VAL A C 1
ATOM 874 O O . VAL A 1 110 ? 7.090 3.636 -8.921 1.00 86.12 110 VAL A O 1
ATOM 877 N N . LEU A 1 111 ? 7.733 2.823 -10.901 1.00 85.31 111 LEU A N 1
ATOM 878 C CA . LEU A 1 111 ? 7.733 1.420 -10.468 1.00 85.31 111 LEU A CA 1
ATOM 879 C C . LEU A 1 111 ? 8.806 1.139 -9.405 1.00 85.31 111 LEU A C 1
ATOM 881 O O . LEU A 1 111 ? 8.532 0.430 -8.440 1.00 85.31 111 LEU A O 1
ATOM 885 N N . GLN A 1 112 ? 9.999 1.722 -9.534 1.00 81.31 112 GLN A N 1
ATOM 886 C CA . GLN A 1 112 ? 11.042 1.639 -8.501 1.00 81.31 112 GLN A CA 1
ATOM 887 C C . GLN A 1 112 ? 10.624 2.357 -7.217 1.00 81.31 112 GLN A C 1
ATOM 889 O O . GLN A 1 112 ? 10.759 1.813 -6.128 1.00 81.31 112 GLN A O 1
ATOM 894 N N . GLU A 1 113 ? 10.049 3.554 -7.331 1.00 86.44 113 GLU A N 1
ATOM 895 C CA . GLU A 1 113 ? 9.481 4.288 -6.199 1.00 86.44 113 GLU A CA 1
ATOM 896 C C . GLU A 1 113 ? 8.362 3.501 -5.509 1.00 86.44 113 GLU A C 1
ATOM 898 O O . GLU A 1 113 ? 8.234 3.562 -4.286 1.00 86.44 113 GLU A O 1
ATOM 903 N N . LEU A 1 114 ? 7.591 2.721 -6.268 1.00 89.44 114 LEU A N 1
ATOM 904 C CA . LEU A 1 114 ? 6.603 1.785 -5.740 1.00 89.44 114 LEU A CA 1
ATOM 905 C C . LEU A 1 114 ? 7.250 0.586 -5.024 1.00 89.44 114 LEU A C 1
ATOM 907 O O . LEU A 1 114 ? 6.606 -0.029 -4.173 1.00 89.44 114 LEU A O 1
ATOM 911 N N . GLY A 1 115 ? 8.515 0.299 -5.339 1.00 85.12 115 GLY A N 1
ATOM 912 C CA . GLY A 1 115 ? 9.362 -0.746 -4.765 1.00 85.12 115 GLY A CA 1
ATOM 913 C C . GLY A 1 115 ? 9.508 -2.003 -5.625 1.00 85.12 115 GLY A C 1
ATOM 914 O O . GLY A 1 115 ? 9.973 -3.034 -5.137 1.00 85.12 115 GLY A O 1
ATOM 915 N N . PHE A 1 116 ? 9.109 -1.941 -6.900 1.00 83.31 116 PHE A N 1
ATOM 916 C CA . PHE A 1 116 ? 9.283 -3.036 -7.856 1.00 83.31 116 PHE A CA 1
ATOM 917 C C . PHE A 1 116 ? 10.778 -3.273 -8.069 1.00 83.31 116 PHE A C 1
ATOM 919 O O . PHE A 1 116 ? 11.557 -2.328 -8.002 1.00 83.31 116 PHE A O 1
ATOM 926 N N . GLY A 1 117 ? 11.204 -4.508 -8.339 1.00 72.38 117 GLY A N 1
ATOM 927 C CA . GLY A 1 117 ? 12.570 -4.780 -8.797 1.00 72.38 117 GLY A CA 1
ATOM 928 C C . GLY A 1 117 ? 13.717 -4.542 -7.795 1.00 72.38 117 GLY A C 1
ATOM 929 O O . GLY A 1 117 ? 14.849 -4.931 -8.075 1.00 72.38 117 GLY A O 1
ATOM 930 N N . ASP A 1 118 ? 13.472 -3.944 -6.633 1.00 71.25 118 ASP A N 1
ATOM 931 C CA . ASP A 1 118 ? 14.525 -3.579 -5.684 1.00 71.25 118 ASP A CA 1
ATOM 932 C C . ASP A 1 118 ? 14.480 -4.448 -4.421 1.00 71.25 118 ASP A C 1
ATOM 934 O O . ASP A 1 118 ? 13.422 -4.887 -3.958 1.00 71.25 118 ASP A O 1
ATOM 938 N N . ASP A 1 119 ? 15.658 -4.741 -3.866 1.00 73.38 119 ASP A N 1
ATOM 939 C CA . ASP A 1 119 ? 15.741 -5.428 -2.580 1.00 73.38 119 ASP A CA 1
ATOM 940 C C . ASP A 1 119 ? 15.330 -4.499 -1.423 1.00 73.38 119 ASP A C 1
ATOM 942 O O . ASP A 1 119 ? 15.363 -3.269 -1.521 1.00 73.38 119 ASP A O 1
ATOM 946 N N . VAL A 1 120 ? 14.928 -5.113 -0.307 1.00 81.00 120 VAL A N 1
ATOM 947 C CA . VAL A 1 120 ? 14.460 -4.432 0.912 1.00 81.00 120 VAL A CA 1
ATOM 948 C C . VAL A 1 120 ? 15.440 -3.351 1.363 1.00 81.00 120 VAL A C 1
ATOM 950 O O . VAL A 1 120 ? 15.030 -2.249 1.729 1.00 81.00 120 VAL A O 1
ATOM 953 N N . TRP A 1 121 ? 16.737 -3.657 1.350 1.00 81.81 121 TRP A N 1
ATOM 954 C CA . TRP A 1 121 ? 17.756 -2.746 1.847 1.00 81.81 121 TRP A CA 1
ATOM 955 C C . TRP A 1 121 ? 17.878 -1.511 0.954 1.00 81.81 121 TRP A C 1
ATOM 957 O O . TRP A 1 121 ? 17.890 -0.389 1.468 1.00 81.81 121 TRP A O 1
ATOM 967 N N . LEU A 1 122 ? 17.920 -1.693 -0.367 1.00 77.50 122 LEU A N 1
ATOM 968 C CA . LEU A 1 122 ? 17.996 -0.587 -1.319 1.00 77.50 122 LEU A CA 1
ATOM 969 C C . LEU A 1 122 ? 16.768 0.315 -1.192 1.00 77.50 122 LEU A C 1
ATOM 971 O O . LEU A 1 122 ? 16.904 1.539 -1.106 1.00 77.50 122 LEU A O 1
ATOM 975 N N . PHE A 1 123 ? 15.585 -0.293 -1.088 1.00 83.38 123 PHE A N 1
ATOM 976 C CA . PHE A 1 123 ? 14.341 0.439 -0.907 1.00 83.38 123 PHE A CA 1
ATOM 977 C C . PHE A 1 123 ? 14.376 1.318 0.351 1.00 83.38 123 PHE A C 1
ATOM 979 O O . PHE A 1 123 ? 14.159 2.527 0.268 1.00 83.38 123 PHE A O 1
ATOM 986 N N . LEU A 1 124 ? 14.706 0.743 1.510 1.00 85.25 124 LEU A N 1
ATOM 987 C CA . LEU A 1 124 ? 14.673 1.466 2.786 1.00 85.25 124 LEU A CA 1
ATOM 988 C C . LEU A 1 124 ? 15.721 2.584 2.877 1.00 85.25 124 LEU A C 1
ATOM 990 O O . LEU A 1 124 ? 15.447 3.619 3.479 1.00 85.25 124 LEU A O 1
ATOM 994 N N . ASN A 1 125 ? 16.907 2.396 2.294 1.00 83.19 125 ASN A N 1
ATOM 995 C CA . ASN A 1 125 ? 18.010 3.352 2.445 1.00 83.19 125 ASN A CA 1
ATOM 996 C C . ASN A 1 125 ? 18.018 4.458 1.384 1.00 83.19 125 ASN A C 1
ATOM 998 O O . ASN A 1 125 ? 18.518 5.552 1.655 1.00 83.19 125 ASN A O 1
ATOM 1002 N N . TYR A 1 126 ? 17.474 4.197 0.191 1.00 80.44 126 TYR A N 1
ATOM 1003 C CA . TYR A 1 126 ? 17.584 5.123 -0.938 1.00 80.44 126 TYR A CA 1
ATOM 1004 C C . TYR A 1 126 ? 16.247 5.551 -1.526 1.00 80.44 126 TYR A C 1
ATOM 1006 O O . TYR A 1 126 ? 16.102 6.717 -1.882 1.00 80.44 126 TYR A O 1
ATOM 1014 N N . ILE A 1 127 ? 15.266 4.656 -1.614 1.00 83.94 127 ILE A N 1
ATOM 1015 C CA . ILE A 1 127 ? 13.982 4.972 -2.255 1.00 83.94 127 ILE A CA 1
ATOM 1016 C C . ILE A 1 127 ? 13.060 5.670 -1.268 1.00 83.94 127 ILE A C 1
ATOM 1018 O O . ILE A 1 127 ? 12.568 6.761 -1.543 1.00 83.94 127 ILE A O 1
ATOM 1022 N N . LEU A 1 128 ? 12.881 5.076 -0.089 1.00 87.50 128 LEU A N 1
ATOM 1023 C CA . LEU A 1 128 ? 11.994 5.591 0.946 1.00 87.50 128 LEU A CA 1
ATOM 1024 C C . LEU A 1 128 ? 12.353 7.021 1.405 1.00 87.50 128 LEU A C 1
ATOM 1026 O O . LEU A 1 128 ? 11.431 7.809 1.616 1.00 87.50 128 LEU A O 1
ATOM 1030 N N . PRO A 1 129 ? 13.640 7.415 1.512 1.00 86.44 129 PRO A N 1
ATOM 1031 C CA . PRO A 1 129 ? 14.024 8.795 1.826 1.00 86.44 129 PRO A CA 1
ATOM 1032 C C . PRO A 1 129 ? 14.043 9.737 0.608 1.00 86.44 129 PRO A C 1
ATOM 1034 O O . PRO A 1 129 ? 14.560 10.844 0.708 1.00 86.44 129 PRO A O 1
ATOM 1037 N N . GLY A 1 130 ? 13.581 9.301 -0.570 1.00 83.19 130 GLY A N 1
ATOM 1038 C CA . GLY A 1 130 ? 13.597 10.118 -1.789 1.00 83.19 130 GLY A CA 1
ATOM 1039 C C . GLY A 1 130 ? 14.988 10.369 -2.377 1.00 83.19 130 GLY A C 1
ATOM 1040 O O . GLY A 1 130 ? 15.185 11.280 -3.178 1.00 83.19 130 GLY A O 1
ATOM 1041 N N . LYS A 1 131 ? 15.975 9.558 -1.993 1.00 81.00 131 LYS A N 1
ATOM 1042 C CA . LYS A 1 131 ? 17.378 9.687 -2.408 1.00 81.00 131 LYS A CA 1
ATOM 1043 C C . LYS A 1 131 ? 17.688 8.909 -3.680 1.00 81.00 131 LYS A C 1
ATOM 1045 O O . LYS A 1 131 ? 18.859 8.797 -4.011 1.00 81.00 131 LYS A O 1
ATOM 1050 N N . LEU A 1 132 ? 16.694 8.387 -4.400 1.00 75.12 132 LEU A N 1
ATOM 1051 C CA . LEU A 1 132 ? 16.896 7.531 -5.574 1.00 75.12 132 LEU A CA 1
ATOM 1052 C C . LEU A 1 132 ? 17.794 8.180 -6.642 1.00 75.12 132 LEU A C 1
ATOM 1054 O O . LEU A 1 132 ? 18.659 7.506 -7.196 1.00 75.12 132 LEU A O 1
ATOM 1058 N N . ASP A 1 133 ? 17.658 9.482 -6.892 1.00 66.62 133 ASP A N 1
ATOM 1059 C CA . ASP A 1 133 ? 18.479 10.184 -7.890 1.00 66.62 133 ASP A CA 1
ATOM 1060 C C . ASP A 1 133 ? 19.934 10.368 -7.429 1.00 66.62 133 ASP A C 1
ATOM 1062 O O . ASP A 1 133 ? 20.874 10.128 -8.190 1.00 66.62 133 ASP A O 1
ATOM 1066 N N . ALA A 1 134 ? 20.140 10.701 -6.149 1.00 64.56 134 ALA A N 1
ATOM 1067 C CA . ALA A 1 134 ? 21.470 10.743 -5.534 1.00 64.56 134 ALA A CA 1
ATOM 1068 C C . ALA A 1 134 ? 22.100 9.344 -5.473 1.00 64.56 134 ALA A C 1
ATOM 1070 O O . ALA A 1 134 ? 23.301 9.169 -5.696 1.00 64.56 134 ALA A O 1
ATOM 1071 N N . ALA A 1 135 ? 21.258 8.342 -5.222 1.00 62.22 135 ALA A N 1
ATOM 1072 C CA . ALA A 1 135 ? 21.615 6.950 -5.246 1.00 62.22 135 ALA A CA 1
ATOM 1073 C C . ALA A 1 135 ? 22.082 6.592 -6.648 1.00 62.22 135 ALA A C 1
ATOM 1075 O O . ALA A 1 135 ? 23.209 6.178 -6.756 1.00 62.22 135 ALA A O 1
ATOM 1076 N N . ARG A 1 136 ? 21.350 6.823 -7.740 1.00 62.62 136 ARG A N 1
ATOM 1077 C CA . ARG A 1 136 ? 21.792 6.440 -9.101 1.00 62.62 136 ARG A CA 1
ATOM 1078 C C . ARG A 1 136 ? 23.214 6.893 -9.446 1.00 62.62 136 ARG A C 1
ATOM 1080 O O . ARG A 1 136 ? 23.983 6.094 -9.968 1.00 62.62 136 ARG A O 1
ATOM 1087 N N . ASN A 1 137 ? 23.596 8.111 -9.068 1.00 55.97 137 ASN A N 1
ATOM 1088 C CA . ASN A 1 137 ? 24.955 8.618 -9.290 1.00 55.97 137 ASN A CA 1
ATOM 1089 C C . ASN A 1 137 ? 26.004 7.925 -8.399 1.00 55.97 137 ASN A C 1
ATOM 1091 O O . ASN A 1 137 ? 27.098 7.608 -8.856 1.00 55.97 137 ASN A O 1
ATOM 1095 N N . SER A 1 138 ? 25.663 7.637 -7.141 1.00 54.38 138 SER A N 1
ATOM 1096 C CA . SER A 1 138 ? 26.532 6.933 -6.184 1.00 54.38 138 SER A CA 1
ATOM 1097 C C . SER A 1 138 ? 26.538 5.409 -6.384 1.00 54.38 138 SER A C 1
ATOM 1099 O O . SER A 1 138 ? 27.546 4.752 -6.171 1.00 54.38 138 SER A O 1
ATOM 1101 N N . LEU A 1 139 ? 25.427 4.844 -6.847 1.00 53.53 139 LEU A N 1
ATOM 1102 C CA . LEU A 1 139 ? 25.118 3.435 -7.084 1.00 53.53 139 LEU A CA 1
ATOM 1103 C C . LEU A 1 139 ? 25.677 2.960 -8.444 1.00 53.53 139 LEU A C 1
ATOM 1105 O O . LEU A 1 139 ? 25.635 1.780 -8.759 1.00 53.53 139 LEU A O 1
ATOM 1109 N N . ILE A 1 140 ? 26.204 3.846 -9.280 1.00 51.03 140 ILE A N 1
ATOM 1110 C CA . ILE A 1 140 ? 27.014 3.438 -10.437 1.00 51.03 140 ILE A CA 1
ATOM 1111 C C . ILE A 1 140 ? 28.496 3.328 -10.034 1.00 51.03 140 ILE A C 1
ATOM 1113 O O . ILE A 1 140 ? 29.243 2.565 -10.637 1.00 51.03 140 ILE A O 1
ATOM 1117 N N . VAL A 1 141 ? 28.915 4.036 -8.976 1.00 48.44 141 VAL A N 1
ATOM 1118 C CA . VAL A 1 141 ? 30.330 4.199 -8.596 1.00 48.44 141 VAL A CA 1
ATOM 1119 C C . VAL A 1 141 ? 30.723 3.385 -7.350 1.00 48.44 141 VAL A C 1
ATOM 1121 O O . VAL A 1 141 ? 31.844 2.897 -7.270 1.00 48.44 141 VAL A O 1
ATOM 1124 N N . GLN A 1 142 ? 29.821 3.206 -6.379 1.00 45.00 142 GLN A N 1
ATOM 1125 C CA . GLN A 1 142 ? 30.090 2.536 -5.093 1.00 45.00 142 GLN A CA 1
ATOM 1126 C C . GLN A 1 142 ? 29.756 1.042 -5.074 1.00 45.00 142 GLN A C 1
ATOM 1128 O O . GLN A 1 142 ? 30.116 0.350 -4.119 1.00 45.00 142 GLN A O 1
ATOM 1133 N N . TRP A 1 143 ? 29.087 0.504 -6.097 1.00 48.44 143 TRP A N 1
ATOM 1134 C CA . TRP A 1 143 ? 28.877 -0.939 -6.155 1.00 48.44 143 TRP A CA 1
ATOM 1135 C C . TRP A 1 143 ? 30.151 -1.621 -6.638 1.00 48.44 143 TRP A C 1
ATOM 1137 O O . TRP A 1 143 ? 30.380 -1.792 -7.829 1.00 48.44 143 TRP A O 1
ATOM 1147 N N . HIS A 1 144 ? 30.907 -2.163 -5.690 1.00 43.78 144 HIS A N 1
ATOM 1148 C CA . HIS A 1 144 ? 31.725 -3.357 -5.908 1.00 43.78 144 HIS A CA 1
ATOM 1149 C C . HIS A 1 144 ? 30.852 -4.621 -6.109 1.00 43.78 144 HIS A C 1
ATOM 1151 O O . HIS A 1 144 ? 31.220 -5.709 -5.671 1.00 43.78 144 HIS A O 1
ATOM 1157 N N . TYR A 1 145 ? 29.671 -4.500 -6.730 1.00 47.53 145 TYR A N 1
ATOM 1158 C CA . TYR A 1 145 ? 28.841 -5.639 -7.113 1.00 47.53 145 TYR A CA 1
ATOM 1159 C C . TYR A 1 145 ? 29.071 -5.956 -8.586 1.00 47.53 145 TYR A C 1
ATOM 1161 O O . TYR A 1 145 ? 29.108 -5.072 -9.434 1.00 47.53 145 TYR A O 1
ATOM 1169 N N . TYR A 1 146 ? 29.221 -7.249 -8.847 1.00 51.44 146 TYR A N 1
ATOM 1170 C CA . TYR A 1 146 ? 29.255 -7.911 -10.148 1.00 51.44 146 TYR A CA 1
ATOM 1171 C C . TYR A 1 146 ? 28.574 -7.127 -11.288 1.00 51.44 146 TYR A C 1
ATOM 1173 O O . TYR A 1 146 ? 27.390 -6.799 -11.183 1.00 51.44 146 TYR A O 1
ATOM 1181 N N . GLN A 1 147 ? 29.280 -6.934 -12.412 1.00 52.81 147 GLN A N 1
ATOM 1182 C CA . GLN A 1 147 ? 28.740 -6.366 -13.664 1.00 52.81 147 GLN A CA 1
ATOM 1183 C C . GLN A 1 147 ? 27.365 -6.948 -14.046 1.00 52.81 147 GLN A C 1
ATOM 1185 O O . GLN A 1 147 ? 26.480 -6.208 -14.470 1.00 52.81 147 GLN A O 1
ATOM 1190 N N . GLY A 1 148 ? 27.150 -8.245 -13.797 1.00 51.47 148 GLY A N 1
ATOM 1191 C CA . GLY A 1 148 ? 25.885 -8.927 -14.081 1.00 51.47 148 GLY A CA 1
ATOM 1192 C C . GLY A 1 148 ? 24.656 -8.350 -13.365 1.00 51.47 148 GLY A C 1
ATOM 1193 O O . GLY A 1 148 ? 23.563 -8.455 -13.901 1.00 51.47 148 GLY A O 1
ATOM 1194 N N . ARG A 1 149 ? 24.796 -7.686 -12.206 1.00 54.12 149 ARG A N 1
ATOM 1195 C CA . ARG A 1 149 ? 23.659 -7.057 -11.500 1.00 54.12 149 ARG A CA 1
ATOM 1196 C C . ARG A 1 149 ? 23.257 -5.725 -12.131 1.00 54.12 149 ARG A C 1
ATOM 1198 O O . ARG A 1 149 ? 22.079 -5.394 -12.165 1.00 54.12 149 ARG A O 1
ATOM 1205 N N . VAL A 1 150 ? 24.230 -4.959 -12.626 1.00 56.34 150 VAL A N 1
ATOM 1206 C CA . VAL A 1 150 ? 23.966 -3.713 -13.363 1.00 56.34 150 VAL A CA 1
ATOM 1207 C C . VAL A 1 150 ? 23.260 -4.042 -14.674 1.00 56.34 150 VAL A C 1
ATOM 1209 O O . VAL A 1 150 ? 22.268 -3.400 -15.007 1.00 56.34 150 VAL A O 1
ATOM 1212 N N . GLU A 1 151 ? 23.709 -5.090 -15.366 1.00 54.91 151 GLU A N 1
ATOM 1213 C CA . GLU A 1 151 ? 23.027 -5.626 -16.544 1.00 54.91 151 GLU A CA 1
ATOM 1214 C C . GLU A 1 151 ? 21.649 -6.209 -16.208 1.00 54.91 151 GLU A C 1
ATOM 1216 O O . GLU A 1 151 ? 20.712 -5.946 -16.943 1.00 54.91 151 GLU A O 1
ATOM 1221 N N . GLU A 1 152 ? 21.464 -6.935 -15.101 1.00 56.06 152 GLU A N 1
ATOM 1222 C CA . GLU A 1 152 ? 20.156 -7.472 -14.678 1.00 56.06 152 GLU A CA 1
ATOM 1223 C C . GLU A 1 152 ? 19.162 -6.363 -14.320 1.00 56.06 152 GLU A C 1
ATOM 1225 O O . GLU A 1 152 ? 17.995 -6.443 -14.688 1.00 56.06 152 GLU A O 1
ATOM 1230 N N . ILE A 1 153 ? 19.625 -5.294 -13.668 1.00 57.44 153 ILE A N 1
ATOM 1231 C CA . ILE A 1 153 ? 18.844 -4.074 -13.469 1.00 57.44 153 ILE A CA 1
ATOM 1232 C C . ILE A 1 153 ? 18.496 -3.525 -14.859 1.00 57.44 153 ILE A C 1
ATOM 1234 O O . ILE A 1 153 ? 17.333 -3.526 -15.240 1.00 57.44 153 ILE A O 1
ATOM 1238 N N . LEU A 1 154 ? 19.473 -3.128 -15.674 1.00 57.19 154 LEU A N 1
ATOM 1239 C CA . LEU A 1 154 ? 19.217 -2.507 -16.982 1.00 57.19 154 LEU A CA 1
ATOM 1240 C C . LEU A 1 154 ? 18.342 -3.364 -17.927 1.00 57.19 154 LEU A C 1
ATOM 1242 O O . LEU A 1 154 ? 17.481 -2.810 -18.609 1.00 57.19 154 LEU A O 1
ATOM 1246 N N . ASN A 1 155 ? 18.508 -4.688 -17.938 1.00 53.78 155 ASN A N 1
ATOM 1247 C CA . ASN A 1 155 ? 17.770 -5.631 -18.786 1.00 53.78 155 ASN A CA 1
ATOM 1248 C C . ASN A 1 155 ? 16.403 -6.010 -18.200 1.00 53.78 155 ASN A C 1
ATOM 1250 O O . ASN A 1 155 ? 15.436 -6.106 -18.948 1.00 53.78 155 ASN A O 1
ATOM 1254 N N . GLY A 1 156 ? 16.291 -6.169 -16.879 1.00 59.81 156 GLY A N 1
ATOM 1255 C CA . GLY A 1 156 ? 15.023 -6.419 -16.189 1.00 59.81 156 GLY A CA 1
ATOM 1256 C C . GLY A 1 156 ? 14.046 -5.248 -16.315 1.00 59.81 156 GLY A C 1
ATOM 1257 O O . GLY A 1 1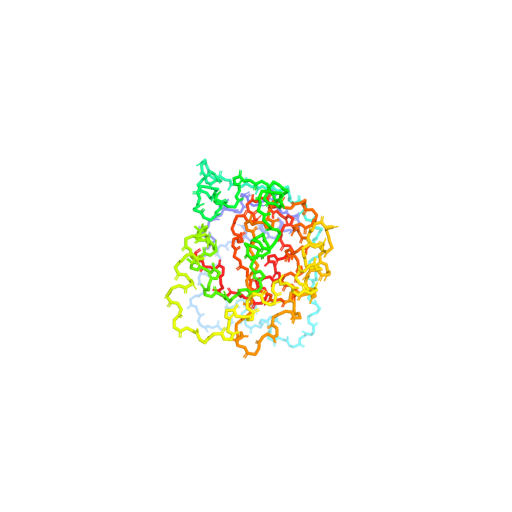56 ? 12.841 -5.459 -16.354 1.00 59.81 156 GLY A O 1
ATOM 1258 N N . TRP A 1 157 ? 14.541 -4.017 -16.477 1.00 60.03 157 TRP A N 1
ATOM 1259 C CA . TRP A 1 157 ? 13.702 -2.821 -16.666 1.00 60.03 157 TRP A CA 1
ATOM 1260 C C . TRP A 1 157 ? 13.256 -2.575 -18.109 1.00 60.03 157 TRP A C 1
ATOM 1262 O O . TRP A 1 157 ? 12.236 -1.926 -18.320 1.00 60.03 157 TRP A O 1
ATOM 1272 N N . ASN A 1 158 ? 14.000 -3.089 -19.091 1.00 63.97 158 ASN A N 1
ATOM 1273 C CA . ASN A 1 158 ? 13.578 -3.122 -20.497 1.00 63.97 158 ASN A CA 1
ATOM 1274 C C . ASN A 1 158 ? 12.821 -4.414 -20.839 1.00 63.97 158 ASN A C 1
ATOM 1276 O O . ASN A 1 158 ? 12.510 -4.661 -22.005 1.00 63.97 158 ASN A O 1
ATOM 1280 N N . SER A 1 159 ? 12.554 -5.246 -19.832 1.00 70.38 159 SER A N 1
ATOM 1281 C CA . SER A 1 159 ? 11.827 -6.488 -20.005 1.00 70.38 159 SER A CA 1
ATOM 1282 C C . SER A 1 159 ? 10.359 -6.216 -20.366 1.00 70.38 159 SER A C 1
ATOM 1284 O O . SER A 1 159 ? 9.786 -5.197 -19.951 1.00 70.38 159 SER A O 1
ATOM 1286 N N . PRO A 1 160 ? 9.718 -7.123 -21.118 1.00 77.25 160 PRO A N 1
ATOM 1287 C CA . PRO A 1 160 ? 8.275 -7.090 -21.323 1.00 77.25 160 PRO A CA 1
ATOM 1288 C C . PRO A 1 160 ? 7.494 -7.020 -20.001 1.00 77.25 160 PRO A C 1
ATOM 1290 O O . PRO A 1 160 ? 6.467 -6.353 -19.927 1.00 77.25 160 PRO A O 1
ATOM 1293 N N . GLU A 1 161 ? 7.991 -7.652 -18.938 1.00 78.75 161 GLU A N 1
ATOM 1294 C CA . GLU A 1 161 ? 7.368 -7.685 -17.614 1.00 78.75 161 GLU A CA 1
ATOM 1295 C C . GLU A 1 161 ? 7.308 -6.297 -16.969 1.00 78.75 161 GLU A C 1
ATOM 1297 O O . GLU A 1 161 ? 6.267 -5.915 -16.435 1.00 78.75 161 GLU A O 1
ATOM 1302 N N . ALA A 1 162 ? 8.382 -5.509 -17.063 1.00 78.31 162 ALA A N 1
ATOM 1303 C CA . ALA A 1 162 ? 8.406 -4.141 -16.549 1.00 78.31 162 ALA A CA 1
ATOM 1304 C C . ALA A 1 162 ? 7.450 -3.216 -17.325 1.00 78.31 162 ALA A C 1
ATOM 1306 O O . ALA A 1 162 ? 6.758 -2.393 -16.723 1.00 78.31 162 ALA A O 1
ATOM 1307 N N . GLN A 1 163 ? 7.350 -3.385 -18.648 1.00 84.19 163 GLN A N 1
ATOM 1308 C CA . GLN A 1 163 ? 6.396 -2.634 -19.477 1.00 84.19 163 GLN A CA 1
ATOM 1309 C C . GLN A 1 163 ? 4.944 -2.998 -19.139 1.00 84.19 163 GLN A C 1
ATOM 1311 O O . GLN A 1 163 ? 4.090 -2.119 -19.004 1.00 84.19 163 GLN A O 1
ATOM 1316 N N . LEU A 1 164 ? 4.669 -4.289 -18.941 1.00 88.50 164 LEU A N 1
ATOM 1317 C CA . LEU A 1 164 ? 3.363 -4.772 -18.500 1.00 88.50 164 LEU A CA 1
ATOM 1318 C C . LEU A 1 164 ? 3.022 -4.270 -17.092 1.00 88.50 164 LEU A C 1
ATOM 1320 O O . LEU A 1 164 ? 1.873 -3.907 -16.847 1.00 88.50 164 LEU A O 1
ATOM 1324 N N . ALA A 1 165 ? 3.998 -4.197 -16.183 1.00 88.69 165 ALA A N 1
ATOM 1325 C CA . ALA A 1 165 ? 3.811 -3.637 -14.847 1.00 88.69 165 ALA A CA 1
ATOM 1326 C C . ALA A 1 165 ? 3.441 -2.146 -14.909 1.00 88.69 165 ALA A C 1
ATOM 1328 O O . ALA A 1 165 ? 2.490 -1.715 -14.255 1.00 88.69 165 ALA A O 1
ATOM 1329 N N . GLU A 1 166 ? 4.138 -1.363 -15.736 1.00 88.88 166 GLU A N 1
ATOM 1330 C CA . GLU A 1 166 ? 3.837 0.059 -15.944 1.00 88.88 166 GLU A CA 1
ATOM 1331 C C . GLU A 1 166 ? 2.417 0.241 -16.494 1.00 88.88 166 GLU A C 1
ATOM 1333 O O . GLU A 1 166 ? 1.638 1.052 -15.985 1.00 88.88 166 GLU A O 1
ATOM 1338 N N . GLN A 1 167 ? 2.047 -0.553 -17.500 1.00 90.38 167 GLN A N 1
ATOM 1339 C CA . GLN A 1 167 ? 0.717 -0.503 -18.097 1.00 90.38 1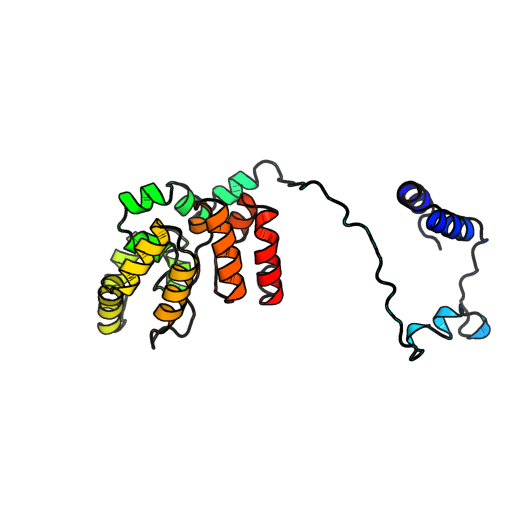67 GLN A CA 1
ATOM 1340 C C . GLN A 1 167 ? -0.376 -0.929 -17.110 1.00 90.38 167 GLN A C 1
ATOM 1342 O O . GLN A 1 167 ? -1.428 -0.286 -17.053 1.00 90.38 167 GLN A O 1
ATOM 1347 N N . ALA A 1 168 ? -0.138 -1.974 -16.316 1.00 91.75 168 ALA A N 1
ATOM 1348 C CA . ALA A 1 168 ? -1.070 -2.438 -15.293 1.00 91.75 168 ALA A CA 1
ATOM 1349 C C . ALA A 1 168 ? -1.299 -1.369 -14.218 1.00 91.75 168 ALA A C 1
ATOM 1351 O O . ALA A 1 168 ? -2.444 -1.125 -13.834 1.00 91.75 168 ALA A O 1
ATOM 1352 N N . LEU A 1 169 ? -0.233 -0.684 -13.792 1.00 90.31 169 LEU A N 1
ATOM 1353 C CA . LEU A 1 169 ? -0.316 0.425 -12.846 1.00 90.31 169 LEU A CA 1
ATOM 1354 C C . LEU A 1 169 ? -1.101 1.610 -13.425 1.00 90.31 169 LEU A C 1
ATOM 1356 O O . LEU A 1 169 ? -1.969 2.143 -12.744 1.00 90.31 169 LEU A O 1
ATOM 1360 N N . ARG A 1 170 ? -0.869 1.988 -14.689 1.00 88.94 170 ARG A N 1
ATOM 1361 C CA . ARG A 1 170 ? -1.644 3.057 -15.350 1.00 88.94 170 ARG A CA 1
ATOM 1362 C C . ARG A 1 170 ? -3.119 2.708 -15.536 1.00 88.94 170 ARG A C 1
ATOM 1364 O O . ARG A 1 170 ? -3.974 3.576 -15.415 1.00 88.94 170 ARG A O 1
ATOM 1371 N N . SER A 1 171 ? -3.409 1.447 -15.840 1.00 89.75 171 SER A N 1
ATOM 1372 C CA . SER A 1 171 ? -4.760 0.994 -16.199 1.00 89.75 171 SER A CA 1
ATOM 1373 C C . SER A 1 171 ? -5.603 0.576 -14.993 1.00 89.75 171 SER A C 1
ATOM 1375 O O . SER A 1 171 ? -6.758 0.193 -15.158 1.00 89.75 171 SER A O 1
ATOM 1377 N N . GLY A 1 172 ? -5.048 0.598 -13.778 1.00 88.31 172 GLY A N 1
ATOM 1378 C CA . GLY A 1 172 ? -5.783 0.162 -12.592 1.00 88.31 172 GLY A CA 1
ATOM 1379 C C . GLY A 1 172 ? -5.855 -1.353 -12.396 1.00 88.31 172 GLY A C 1
ATOM 1380 O O . GLY A 1 172 ? -6.629 -1.830 -11.569 1.00 88.31 172 GLY A O 1
ATOM 1381 N N . HIS A 1 173 ? -5.071 -2.140 -13.135 1.00 92.38 173 HIS A N 1
ATOM 1382 C CA . HIS A 1 173 ? -5.131 -3.603 -13.099 1.00 92.38 173 HIS A CA 1
ATOM 1383 C C . HIS A 1 173 ? -4.312 -4.180 -11.937 1.00 92.38 173 HIS A C 1
ATOM 1385 O O . HIS A 1 173 ? -3.226 -4.730 -12.124 1.00 92.38 173 HIS A O 1
ATOM 1391 N N . VAL A 1 174 ? -4.871 -4.080 -10.728 1.00 90.88 174 VAL A N 1
ATOM 1392 C CA . VAL A 1 174 ? -4.238 -4.508 -9.468 1.00 90.88 174 VAL A CA 1
ATOM 1393 C C . VAL A 1 174 ? -3.736 -5.954 -9.522 1.00 90.88 174 VAL A C 1
ATOM 1395 O O . VAL A 1 174 ? -2.565 -6.200 -9.249 1.00 90.88 174 VAL A O 1
ATOM 1398 N N . GLU A 1 175 ? -4.584 -6.906 -9.922 1.00 91.38 175 GLU A N 1
ATOM 1399 C CA . GLU A 1 175 ? -4.220 -8.334 -9.965 1.00 91.38 175 GLU A CA 1
ATOM 1400 C C . GLU A 1 175 ? -3.053 -8.617 -10.908 1.00 91.38 175 GLU A C 1
ATOM 1402 O O . GLU A 1 175 ? -2.172 -9.417 -10.602 1.00 91.38 175 GLU A O 1
ATOM 1407 N N . VAL A 1 176 ? -3.038 -7.944 -12.060 1.00 92.06 176 VAL A N 1
ATOM 1408 C CA . VAL A 1 176 ? -1.973 -8.101 -13.050 1.00 92.06 176 VAL A CA 1
ATOM 1409 C C . VAL A 1 176 ? -0.659 -7.617 -12.451 1.00 92.06 176 VAL A C 1
ATOM 1411 O O . VAL A 1 176 ? 0.332 -8.340 -12.512 1.00 92.06 176 VAL A O 1
ATOM 1414 N N . LEU A 1 177 ? -0.661 -6.451 -11.799 1.00 90.94 177 LEU A N 1
ATOM 1415 C CA . LEU A 1 177 ? 0.546 -5.917 -11.178 1.00 90.94 177 LEU A CA 1
ATOM 1416 C C . LEU A 1 177 ? 1.041 -6.799 -10.024 1.00 90.94 177 LEU A C 1
ATOM 1418 O O . LEU A 1 177 ? 2.234 -7.070 -9.957 1.00 90.94 177 LEU A O 1
ATOM 1422 N N . ILE A 1 178 ?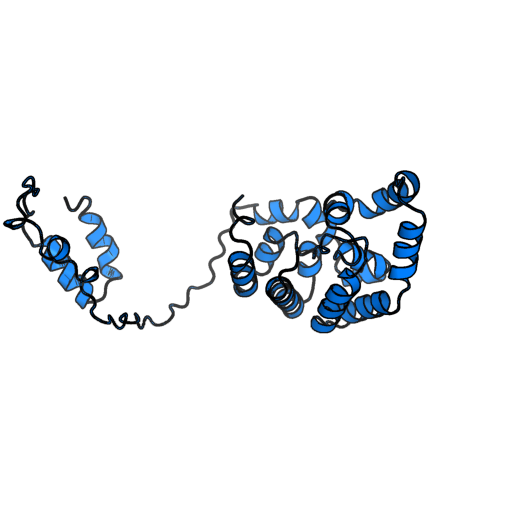 0.148 -7.289 -9.157 1.00 89.38 178 ILE A N 1
ATOM 1423 C CA . ILE A 1 178 ? 0.501 -8.213 -8.064 1.00 89.38 178 ILE A CA 1
ATOM 1424 C C . ILE A 1 178 ? 1.138 -9.495 -8.618 1.00 89.38 178 ILE A C 1
ATOM 1426 O O . ILE A 1 178 ? 2.175 -9.927 -8.121 1.00 89.38 178 ILE A O 1
ATOM 1430 N N . ASN A 1 179 ? 0.567 -10.081 -9.672 1.00 88.69 179 ASN A N 1
ATOM 1431 C CA . ASN A 1 179 ? 1.104 -11.301 -10.275 1.00 88.69 179 ASN A CA 1
ATOM 1432 C C . ASN A 1 179 ? 2.469 -11.066 -10.935 1.00 88.69 179 ASN A C 1
ATOM 1434 O O . ASN A 1 179 ? 3.380 -11.875 -10.764 1.00 88.69 179 ASN A O 1
ATOM 1438 N N . ILE A 1 180 ? 2.639 -9.953 -11.660 1.00 86.62 180 ILE A N 1
ATOM 1439 C CA . ILE A 1 180 ? 3.943 -9.583 -12.231 1.00 86.62 180 ILE A CA 1
ATOM 1440 C C . ILE A 1 180 ? 4.963 -9.389 -11.106 1.00 86.62 180 ILE A C 1
ATOM 1442 O O . ILE A 1 180 ? 6.081 -9.880 -11.206 1.00 86.62 180 ILE A O 1
ATOM 1446 N N . TRP A 1 181 ? 4.567 -8.755 -10.004 1.00 84.94 181 TRP A N 1
ATOM 1447 C CA . TRP A 1 181 ? 5.416 -8.554 -8.833 1.00 84.94 181 TRP A CA 1
ATOM 1448 C C . TRP A 1 181 ? 5.870 -9.869 -8.193 1.00 84.94 181 TRP A C 1
ATOM 1450 O O . TRP A 1 181 ? 7.042 -10.025 -7.842 1.00 84.94 181 TRP A O 1
ATOM 1460 N N . GLU A 1 182 ? 4.961 -10.833 -8.033 1.00 81.12 182 GLU A N 1
ATOM 1461 C CA . GLU A 1 182 ? 5.277 -12.167 -7.508 1.00 81.12 182 GLU A CA 1
ATOM 1462 C C . GLU A 1 182 ? 6.241 -12.931 -8.426 1.00 81.12 182 GLU A C 1
ATOM 1464 O O . GLU A 1 182 ? 7.151 -13.600 -7.931 1.00 81.12 182 GLU A O 1
ATOM 1469 N N . ASN A 1 183 ? 6.083 -12.783 -9.743 1.00 77.75 183 ASN A N 1
ATOM 1470 C CA . ASN A 1 183 ? 6.923 -13.441 -10.742 1.00 77.75 183 ASN A CA 1
ATOM 1471 C C . ASN A 1 183 ? 8.296 -12.759 -10.915 1.00 77.75 183 ASN A C 1
ATOM 1473 O O . ASN A 1 183 ? 9.294 -13.456 -11.084 1.00 77.75 183 ASN A O 1
ATOM 1477 N N . ASP A 1 184 ? 8.384 -11.428 -10.807 1.00 69.06 184 ASP A N 1
ATOM 1478 C CA . ASP A 1 184 ? 9.651 -10.668 -10.838 1.00 69.06 184 ASP A CA 1
ATOM 1479 C C . ASP A 1 184 ? 10.489 -10.881 -9.568 1.00 69.06 184 ASP A C 1
ATOM 1481 O O . ASP A 1 184 ? 11.721 -10.869 -9.590 1.00 69.06 184 ASP A O 1
ATOM 1485 N N . SER A 1 185 ? 9.829 -11.178 -8.443 1.00 56.34 185 SER A N 1
ATOM 1486 C CA . SER A 1 185 ? 10.487 -11.493 -7.166 1.00 56.34 185 SER A CA 1
ATOM 1487 C C . SER A 1 185 ? 11.376 -1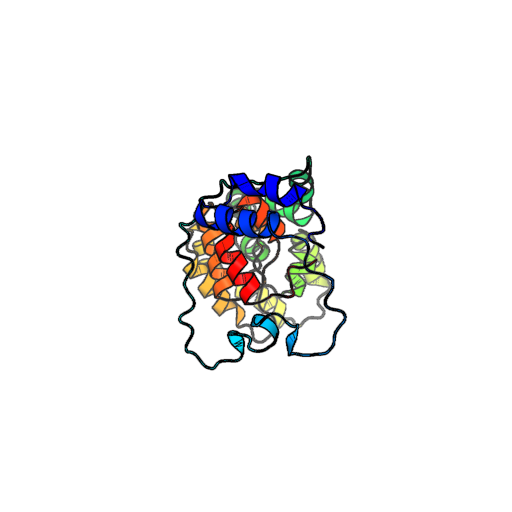2.753 -7.219 1.00 56.34 185 SER A C 1
ATOM 1489 O O . SER A 1 185 ? 12.033 -13.073 -6.230 1.00 56.34 185 SER A O 1
ATOM 1491 N N . TYR A 1 186 ? 11.429 -13.458 -8.356 1.00 48.97 186 TYR A N 1
ATOM 1492 C CA . TYR A 1 186 ? 12.196 -14.684 -8.595 1.00 48.97 186 TYR A CA 1
ATOM 1493 C C . TYR A 1 186 ? 13.602 -14.461 -9.201 1.00 48.97 186 TYR A C 1
ATOM 1495 O O . TYR A 1 186 ? 14.125 -15.324 -9.907 1.00 48.97 186 TYR A O 1
ATOM 1503 N N . SER A 1 187 ? 14.280 -13.348 -8.897 1.00 52.78 187 SER A N 1
ATOM 1504 C CA . SER A 1 187 ? 15.730 -13.255 -9.148 1.00 52.78 187 SER A CA 1
ATOM 1505 C C . SER A 1 187 ? 16.492 -14.164 -8.174 1.00 52.78 187 SER A C 1
ATOM 1507 O O . SER A 1 187 ? 16.319 -14.085 -6.956 1.00 52.78 187 SER A O 1
ATOM 1509 N N . ARG A 1 188 ? 17.397 -15.008 -8.696 1.00 48.28 188 ARG A N 1
ATOM 1510 C CA . ARG A 1 188 ? 18.248 -15.929 -7.904 1.00 48.28 188 ARG A CA 1
ATOM 1511 C C . ARG A 1 188 ? 19.112 -15.216 -6.850 1.00 48.28 188 ARG A C 1
ATOM 1513 O O . ARG A 1 188 ? 19.630 -15.874 -5.948 1.00 48.28 188 ARG A O 1
ATOM 1520 N N . TYR A 1 189 ? 19.256 -13.895 -6.952 1.00 49.91 189 TYR A N 1
ATOM 1521 C CA . TYR A 1 189 ? 20.049 -13.056 -6.054 1.00 49.91 189 TYR A CA 1
ATOM 1522 C C . TYR A 1 189 ? 19.214 -12.318 -4.997 1.00 49.91 189 TYR A C 1
ATOM 1524 O O . TYR A 1 189 ? 19.782 -11.763 -4.056 1.00 49.91 189 TYR A O 1
ATOM 1532 N N . ARG A 1 190 ? 17.879 -12.332 -5.098 1.00 58.66 190 ARG A N 1
ATOM 1533 C CA . ARG A 1 190 ? 16.977 -11.686 -4.135 1.00 58.66 190 ARG A CA 1
ATOM 1534 C C . ARG A 1 190 ? 16.419 -12.725 -3.164 1.00 58.66 190 ARG A C 1
ATOM 1536 O O . ARG A 1 190 ? 15.369 -13.315 -3.380 1.00 58.66 190 ARG A O 1
ATOM 1543 N N . ARG A 1 191 ? 17.140 -12.966 -2.064 1.00 50.00 191 ARG A N 1
ATOM 1544 C CA . ARG A 1 191 ? 16.623 -13.799 -0.956 1.00 50.00 191 ARG A CA 1
ATOM 1545 C C . ARG A 1 191 ? 15.480 -13.122 -0.191 1.00 50.00 191 ARG A C 1
ATOM 1547 O O . ARG A 1 191 ? 14.693 -13.815 0.449 1.00 50.00 191 ARG A O 1
ATOM 1554 N N . GLU A 1 192 ? 15.394 -11.794 -0.247 1.00 59.03 192 GLU A N 1
ATOM 1555 C CA . GLU A 1 192 ? 14.367 -10.999 0.427 1.00 59.03 192 GLU A CA 1
ATOM 1556 C C . GLU A 1 192 ? 13.354 -10.454 -0.586 1.00 59.03 192 GLU A C 1
ATOM 1558 O O . GLU A 1 192 ? 13.728 -10.000 -1.666 1.00 59.03 192 GLU A O 1
ATOM 1563 N N . LYS A 1 193 ? 12.063 -10.519 -0.234 1.00 66.56 193 LYS A N 1
ATOM 1564 C CA . LYS A 1 193 ? 10.964 -10.015 -1.070 1.00 66.56 193 LYS A CA 1
ATOM 1565 C C . LYS A 1 193 ? 11.044 -8.489 -1.178 1.00 66.56 193 LYS A C 1
ATOM 1567 O O . LYS A 1 193 ? 11.315 -7.838 -0.176 1.00 66.56 193 LYS A O 1
ATOM 1572 N N . SER A 1 194 ? 10.740 -7.923 -2.340 1.00 74.31 194 SER A N 1
ATOM 1573 C CA . SER A 1 194 ? 10.566 -6.475 -2.517 1.00 74.31 194 SER A CA 1
ATOM 1574 C C . SER A 1 194 ? 9.463 -5.905 -1.605 1.00 74.31 194 SER A C 1
ATOM 1576 O O . SER A 1 194 ? 8.587 -6.630 -1.110 1.00 74.31 194 SER A O 1
ATOM 1578 N N . ILE A 1 195 ? 9.540 -4.597 -1.345 1.00 87.19 195 ILE A N 1
ATOM 1579 C CA . ILE A 1 195 ? 8.649 -3.852 -0.443 1.00 87.19 195 ILE A CA 1
ATOM 1580 C C . ILE A 1 195 ? 7.661 -3.036 -1.271 1.00 87.19 195 ILE A C 1
ATOM 1582 O O . ILE A 1 195 ? 8.066 -2.387 -2.219 1.00 87.19 195 ILE A O 1
ATOM 1586 N N . TRP A 1 196 ? 6.390 -3.003 -0.876 1.00 91.62 196 TRP A N 1
ATOM 1587 C CA . TRP A 1 196 ? 5.406 -2.076 -1.433 1.00 91.62 196 TRP A CA 1
ATOM 1588 C C . TRP A 1 196 ? 5.426 -0.721 -0.722 1.00 91.62 196 TRP A C 1
ATOM 1590 O O . TRP A 1 196 ? 5.283 -0.645 0.502 1.00 91.62 196 TRP A O 1
ATOM 1600 N N . ASN A 1 197 ? 5.548 0.359 -1.488 1.00 93.25 197 ASN A N 1
ATOM 1601 C CA . ASN A 1 197 ? 5.500 1.721 -0.969 1.00 93.25 197 ASN A CA 1
ATOM 1602 C C . ASN A 1 197 ? 4.057 2.222 -0.795 1.00 93.25 197 ASN A C 1
ATOM 1604 O O . ASN A 1 197 ? 3.409 2.643 -1.758 1.00 93.25 197 ASN A O 1
ATOM 1608 N N . LEU A 1 198 ? 3.560 2.235 0.442 1.00 94.12 198 LEU A N 1
ATOM 1609 C CA . LEU A 1 198 ? 2.200 2.683 0.736 1.00 94.12 198 LEU A CA 1
ATOM 1610 C C . LEU A 1 198 ? 2.037 4.207 0.630 1.00 94.12 198 LEU A C 1
ATOM 1612 O O . LEU A 1 198 ? 0.934 4.666 0.346 1.00 94.12 198 LEU A O 1
ATOM 1616 N N . TYR A 1 199 ? 3.110 4.996 0.775 1.00 92.62 199 TYR A N 1
ATOM 1617 C CA . TYR A 1 199 ? 3.050 6.453 0.581 1.00 92.62 199 TYR A CA 1
ATOM 1618 C C . TYR A 1 199 ? 2.665 6.824 -0.855 1.00 92.62 199 TYR A C 1
ATOM 1620 O O . TYR A 1 199 ? 1.917 7.776 -1.077 1.00 92.62 199 TYR A O 1
ATOM 1628 N N . LEU A 1 200 ? 3.161 6.056 -1.829 1.00 91.12 200 LEU A N 1
ATOM 1629 C CA . LEU A 1 200 ? 2.832 6.245 -3.238 1.00 91.12 200 LEU A CA 1
ATOM 1630 C C . LEU A 1 200 ? 1.463 5.640 -3.581 1.00 91.12 200 LEU A C 1
ATOM 1632 O O . LEU A 1 200 ? 0.664 6.282 -4.259 1.00 91.12 200 LEU A O 1
ATOM 1636 N N . LEU A 1 201 ? 1.148 4.445 -3.062 1.00 93.12 201 LEU A N 1
ATOM 1637 C CA . LEU A 1 201 ? -0.173 3.830 -3.260 1.00 93.12 201 LEU A CA 1
ATOM 1638 C C . LEU A 1 201 ? -1.311 4.683 -2.696 1.00 93.12 201 LEU A C 1
ATOM 1640 O O . LEU A 1 201 ? -2.415 4.644 -3.231 1.00 93.12 201 LEU A O 1
ATOM 1644 N N . ALA A 1 202 ? -1.058 5.473 -1.652 1.00 92.31 202 ALA A N 1
ATOM 1645 C CA . ALA A 1 202 ? -2.066 6.354 -1.079 1.00 92.31 202 ALA A CA 1
ATOM 1646 C C . ALA A 1 202 ? -2.527 7.487 -2.014 1.00 92.31 202 ALA A C 1
ATOM 1648 O O . ALA A 1 202 ? -3.531 8.135 -1.731 1.00 92.31 202 ALA A O 1
ATOM 1649 N N . GLN A 1 203 ? -1.829 7.708 -3.132 1.00 90.25 203 GLN A N 1
ATOM 1650 C CA . GLN A 1 203 ? -2.202 8.689 -4.156 1.00 90.25 203 GLN A CA 1
ATOM 1651 C C . GLN A 1 203 ? -3.088 8.113 -5.258 1.00 90.25 203 GLN A C 1
ATOM 1653 O O . GLN A 1 203 ? -3.584 8.856 -6.104 1.00 90.25 203 GLN A O 1
ATOM 1658 N N . LEU A 1 204 ? -3.257 6.791 -5.288 1.00 90.69 204 LEU A N 1
ATOM 1659 C CA . LEU A 1 204 ? -4.139 6.141 -6.244 1.00 90.69 204 LEU A CA 1
ATOM 1660 C C . LEU A 1 204 ? -5.608 6.455 -5.936 1.00 90.69 204 LEU A C 1
ATOM 1662 O O . LEU A 1 204 ? -5.950 6.791 -4.796 1.00 90.69 204 LEU A O 1
ATOM 1666 N N . PRO A 1 205 ? -6.509 6.279 -6.922 1.00 91.50 205 PRO A N 1
ATOM 1667 C CA . PRO A 1 205 ? -7.940 6.269 -6.659 1.00 91.50 205 PRO A CA 1
ATOM 1668 C C . PRO A 1 205 ? -8.270 5.354 -5.475 1.00 91.50 205 PRO A C 1
ATOM 1670 O O . PRO A 1 205 ? -7.743 4.243 -5.380 1.00 91.50 205 PRO A O 1
ATOM 1673 N N . ARG A 1 206 ? -9.149 5.817 -4.575 1.00 91.94 206 ARG A N 1
ATOM 1674 C CA . ARG A 1 206 ? -9.437 5.162 -3.283 1.00 91.94 206 ARG A CA 1
ATOM 1675 C C . ARG A 1 206 ? -9.682 3.659 -3.414 1.00 91.94 206 ARG A C 1
ATOM 1677 O O . ARG A 1 206 ? -9.070 2.878 -2.693 1.00 91.94 206 ARG A O 1
ATOM 1684 N N . GLU A 1 207 ? -10.543 3.256 -4.343 1.00 92.50 207 GLU A N 1
ATOM 1685 C CA . GLU A 1 207 ? -10.882 1.844 -4.563 1.00 92.50 207 GLU A CA 1
ATOM 1686 C C . GLU A 1 207 ? -9.658 1.009 -4.956 1.00 92.50 207 GLU A C 1
ATOM 1688 O O . GLU A 1 207 ? -9.442 -0.088 -4.437 1.00 92.50 207 GLU A O 1
ATOM 1693 N N . MET A 1 208 ? -8.806 1.555 -5.822 1.00 92.75 208 MET A N 1
ATOM 1694 C CA . MET A 1 208 ? -7.585 0.900 -6.280 1.00 92.75 208 MET A CA 1
ATOM 1695 C C . MET A 1 208 ? -6.562 0.771 -5.147 1.00 92.75 208 MET A C 1
ATOM 1697 O O . MET A 1 208 ? -6.010 -0.310 -4.948 1.00 92.75 208 MET A O 1
ATOM 1701 N N . ALA A 1 209 ? -6.347 1.837 -4.368 1.00 94.44 209 ALA A N 1
ATOM 1702 C CA . ALA A 1 209 ? -5.435 1.836 -3.223 1.00 94.44 209 ALA A CA 1
ATOM 1703 C C . ALA A 1 209 ? -5.836 0.784 -2.175 1.00 94.44 209 ALA A C 1
ATOM 1705 O O . ALA A 1 209 ? -5.004 -0.006 -1.724 1.00 94.44 209 ALA A O 1
ATOM 1706 N N . LEU A 1 210 ? -7.124 0.734 -1.823 1.00 94.88 210 LEU A N 1
ATOM 1707 C CA . LEU A 1 210 ? -7.670 -0.236 -0.870 1.00 94.88 210 LEU A CA 1
ATOM 1708 C C . LEU A 1 210 ? -7.579 -1.673 -1.389 1.00 94.88 210 LEU A C 1
ATOM 1710 O O . LEU A 1 210 ? -7.258 -2.586 -0.627 1.00 94.88 210 LEU A O 1
ATOM 1714 N N . THR A 1 211 ? -7.796 -1.873 -2.690 1.00 95.38 211 THR A N 1
ATOM 1715 C CA . THR A 1 211 ? -7.636 -3.188 -3.323 1.00 95.38 211 THR A CA 1
ATOM 1716 C C . THR A 1 211 ? -6.179 -3.647 -3.255 1.00 95.38 211 THR A C 1
ATOM 1718 O O . THR A 1 211 ? -5.920 -4.771 -2.824 1.00 95.38 211 THR A O 1
ATOM 1721 N N . PHE A 1 212 ? -5.212 -2.780 -3.584 1.00 94.62 212 PHE A N 1
ATOM 1722 C CA . PHE A 1 212 ? -3.788 -3.090 -3.398 1.00 94.62 212 PHE A CA 1
ATOM 1723 C C . PHE A 1 212 ? -3.477 -3.456 -1.955 1.00 94.62 212 PHE A C 1
ATOM 1725 O O . PHE A 1 212 ? -2.852 -4.484 -1.706 1.00 94.62 212 PHE A O 1
ATOM 1732 N N . TRP A 1 213 ? -3.935 -2.642 -1.005 1.00 95.06 213 TRP A N 1
ATOM 1733 C CA . TRP A 1 213 ? -3.707 -2.878 0.414 1.00 95.06 213 TRP A CA 1
ATOM 1734 C C . TRP A 1 213 ? -4.196 -4.258 0.859 1.00 95.06 213 TRP A C 1
ATOM 1736 O O . TRP A 1 213 ? -3.469 -4.982 1.543 1.00 95.06 213 TRP A O 1
ATOM 1746 N N . LEU A 1 214 ? -5.386 -4.669 0.424 1.00 94.38 214 LEU A N 1
ATOM 1747 C CA . LEU A 1 214 ? -5.909 -5.996 0.725 1.00 94.38 214 LEU A CA 1
ATOM 1748 C C . LEU A 1 214 ? -5.023 -7.099 0.123 1.00 94.38 214 LEU A C 1
ATOM 1750 O O . LEU A 1 214 ? -4.556 -7.976 0.852 1.00 94.38 214 LEU A O 1
ATOM 1754 N N . ARG A 1 215 ? -4.713 -7.017 -1.178 1.00 93.81 215 ARG A N 1
ATOM 1755 C CA . ARG A 1 215 ? -3.921 -8.038 -1.889 1.00 93.81 215 ARG A CA 1
ATOM 1756 C C . ARG A 1 215 ? -2.501 -8.181 -1.358 1.00 93.81 215 ARG A C 1
ATOM 1758 O O . ARG A 1 215 ? -2.022 -9.299 -1.171 1.00 93.81 215 ARG A O 1
ATOM 1765 N N . ILE A 1 216 ? -1.839 -7.065 -1.059 1.00 91.62 216 ILE A N 1
ATOM 1766 C CA . ILE A 1 216 ? -0.495 -7.033 -0.464 1.00 91.62 216 ILE A CA 1
ATOM 1767 C C . ILE A 1 216 ? -0.471 -7.850 0.833 1.00 91.62 216 ILE A C 1
ATOM 1769 O O . ILE A 1 216 ? 0.460 -8.633 1.061 1.00 91.62 216 ILE A O 1
ATOM 1773 N N . ASN A 1 217 ? -1.506 -7.708 1.664 1.00 91.19 217 ASN A N 1
ATOM 1774 C CA . ASN A 1 217 ? -1.611 -8.428 2.929 1.00 91.19 217 ASN A CA 1
ATOM 1775 C C . ASN A 1 217 ? -1.996 -9.900 2.755 1.00 91.19 217 ASN A C 1
ATOM 1777 O O . ASN A 1 217 ? -1.370 -10.748 3.392 1.00 91.19 217 ASN A O 1
ATOM 1781 N N . GLU A 1 218 ? -2.937 -10.227 1.862 1.00 90.62 218 GLU A N 1
ATOM 1782 C CA . GLU A 1 218 ? -3.299 -11.617 1.525 1.00 90.62 218 GLU A CA 1
ATOM 1783 C C . GLU A 1 218 ? -2.074 -12.429 1.079 1.00 90.62 218 GLU A C 1
ATOM 1785 O O . GLU A 1 218 ? -1.849 -13.555 1.533 1.00 90.62 218 GLU A O 1
ATOM 1790 N N . LYS A 1 219 ? -1.230 -11.831 0.231 1.00 87.25 219 LYS A N 1
ATOM 1791 C CA . LYS A 1 219 ? 0.008 -12.441 -0.278 1.00 87.25 219 LYS A CA 1
ATOM 1792 C C . LYS A 1 219 ? 1.202 -12.316 0.679 1.00 87.25 219 LYS A C 1
ATOM 1794 O O . LYS A 1 219 ? 2.290 -12.838 0.410 1.00 87.25 219 LYS A O 1
ATOM 1799 N N . LYS A 1 220 ? 1.016 -11.676 1.840 1.00 87.31 220 LYS A N 1
ATOM 1800 C CA . LYS A 1 220 ? 2.034 -11.486 2.891 1.00 87.31 220 LYS A CA 1
ATOM 1801 C C . LYS A 1 220 ? 3.281 -10.745 2.394 1.00 87.31 220 LYS A C 1
ATOM 1803 O O . LYS A 1 220 ? 4.400 -11.055 2.830 1.00 87.31 220 LYS A O 1
ATOM 1808 N N . HIS A 1 221 ? 3.118 -9.779 1.493 1.00 86.62 221 HIS A N 1
ATOM 1809 C CA . HIS A 1 221 ? 4.222 -8.952 1.009 1.00 86.62 221 HIS A CA 1
ATOM 1810 C C . HIS A 1 221 ? 4.754 -8.008 2.096 1.00 86.62 221 HIS A C 1
ATOM 1812 O O . HIS A 1 221 ? 4.145 -7.801 3.150 1.00 86.62 221 HIS A O 1
ATOM 1818 N N . LEU A 1 222 ? 5.978 -7.514 1.916 1.00 87.69 222 LEU A N 1
ATOM 1819 C CA . LEU A 1 222 ? 6.513 -6.438 2.748 1.00 87.69 222 LEU A CA 1
ATOM 1820 C C . LEU A 1 222 ? 5.955 -5.105 2.244 1.00 87.69 222 LEU A C 1
ATOM 1822 O O . LEU A 1 222 ? 5.659 -4.972 1.061 1.00 87.69 222 LEU A O 1
ATOM 1826 N N . PHE A 1 223 ? 5.796 -4.141 3.142 1.00 90.81 223 PHE A N 1
ATOM 1827 C CA . PHE A 1 223 ? 5.292 -2.809 2.826 1.00 90.81 223 PHE A CA 1
ATOM 1828 C C . PHE A 1 223 ? 5.884 -1.779 3.795 1.00 90.81 223 PHE A C 1
ATOM 1830 O O . PHE A 1 223 ? 6.394 -2.166 4.850 1.00 90.81 223 PHE A O 1
ATOM 1837 N N . ALA A 1 224 ? 5.832 -0.501 3.421 1.00 91.38 224 ALA A N 1
ATOM 1838 C CA . ALA A 1 224 ? 6.258 0.631 4.245 1.00 91.38 224 ALA A CA 1
ATOM 1839 C C . ALA A 1 224 ? 5.314 1.829 4.057 1.00 91.38 224 ALA A C 1
ATOM 1841 O O . ALA A 1 224 ? 4.917 2.116 2.927 1.00 91.38 224 ALA A O 1
ATOM 1842 N N . GLY A 1 225 ? 4.997 2.533 5.146 1.00 89.88 225 GLY A N 1
ATOM 1843 C CA . GLY A 1 225 ? 4.135 3.725 5.147 1.00 89.88 225 GLY A CA 1
ATOM 1844 C C . GLY A 1 225 ? 2.698 3.460 5.579 1.00 89.88 225 GLY A C 1
ATOM 1845 O O . GLY A 1 225 ? 1.772 4.139 5.134 1.00 89.88 225 GLY A O 1
ATOM 1846 N N . GLU A 1 226 ? 2.496 2.429 6.399 1.00 90.94 226 GLU A N 1
ATOM 1847 C CA . GLU A 1 226 ? 1.180 2.020 6.881 1.00 90.94 226 GLU A CA 1
ATOM 1848 C C . GLU A 1 226 ? 0.504 3.100 7.725 1.00 90.94 226 GLU A C 1
ATOM 1850 O O . GLU A 1 226 ? -0.699 3.292 7.612 1.00 90.94 226 GLU A O 1
ATOM 1855 N N . ASP A 1 227 ? 1.268 3.846 8.514 1.00 88.12 227 ASP A N 1
ATOM 1856 C CA . ASP A 1 227 ? 0.797 4.956 9.337 1.00 88.12 227 ASP A CA 1
ATOM 1857 C C . ASP A 1 227 ? 0.154 6.054 8.481 1.00 88.12 227 ASP A C 1
ATOM 1859 O O . ASP A 1 227 ? -0.979 6.476 8.726 1.00 88.12 227 ASP A O 1
ATOM 1863 N N . TYR A 1 228 ? 0.840 6.455 7.413 1.00 89.81 228 TYR A N 1
ATOM 1864 C CA . TYR A 1 228 ? 0.347 7.442 6.465 1.00 89.81 228 TYR A CA 1
ATOM 1865 C C . TYR A 1 228 ? -0.846 6.916 5.665 1.00 89.81 228 TYR A C 1
ATOM 1867 O O . TYR A 1 228 ? -1.854 7.610 5.531 1.00 89.81 228 TYR A O 1
ATOM 1875 N N . PHE A 1 229 ? -0.784 5.672 5.190 1.00 91.62 229 PHE A N 1
ATOM 1876 C CA . PHE A 1 229 ? -1.882 5.054 4.447 1.00 91.62 229 PHE A CA 1
ATOM 1877 C C . PHE A 1 229 ? -3.162 4.971 5.293 1.00 91.62 229 PHE A C 1
ATOM 1879 O O . PHE A 1 229 ? -4.236 5.396 4.860 1.00 91.62 229 PHE A O 1
ATOM 1886 N N . LEU A 1 230 ? -3.045 4.506 6.539 1.00 90.62 230 LEU A N 1
ATOM 1887 C CA . LEU A 1 230 ? -4.154 4.452 7.491 1.00 90.62 230 LEU A CA 1
ATOM 1888 C C . LEU A 1 230 ? -4.682 5.854 7.823 1.00 90.62 230 LEU A C 1
ATOM 1890 O O . LEU A 1 230 ? -5.892 6.020 7.960 1.00 90.62 230 LEU A O 1
ATOM 1894 N N . SER A 1 231 ? -3.817 6.874 7.878 1.00 87.62 231 SER A N 1
ATOM 1895 C CA . SER A 1 231 ? -4.247 8.262 8.106 1.00 87.62 231 SER A CA 1
ATOM 1896 C C . SER A 1 231 ? -5.149 8.822 6.997 1.00 87.62 231 SER A C 1
ATOM 1898 O O . SER A 1 231 ? -5.976 9.697 7.259 1.00 87.62 231 SER A O 1
ATOM 1900 N N . ILE A 1 232 ? -5.009 8.318 5.764 1.00 88.19 232 ILE A N 1
ATOM 1901 C CA . ILE A 1 232 ? -5.768 8.771 4.588 1.00 88.19 232 ILE A CA 1
ATOM 1902 C C . ILE A 1 232 ? -7.074 7.992 4.427 1.00 88.19 232 ILE A C 1
ATOM 1904 O O . ILE A 1 232 ? -8.120 8.583 4.139 1.00 88.19 232 ILE A O 1
ATOM 1908 N N . PHE A 1 233 ? -7.024 6.670 4.591 1.00 89.69 233 PHE A N 1
ATOM 1909 C CA . PHE A 1 233 ? -8.165 5.796 4.303 1.00 89.69 233 PHE A CA 1
ATOM 1910 C C . PHE A 1 233 ? -8.984 5.414 5.537 1.00 89.69 233 PHE A C 1
ATOM 1912 O O . PHE A 1 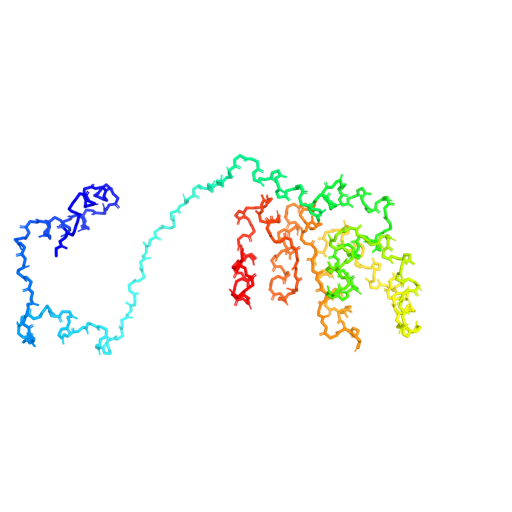233 ? -10.130 4.994 5.389 1.00 89.69 233 PHE A O 1
ATOM 1919 N N . GLY A 1 234 ? -8.452 5.603 6.746 1.00 87.88 234 GLY A N 1
ATOM 1920 C CA . GLY A 1 234 ? -9.173 5.373 7.995 1.00 87.88 234 GLY A CA 1
ATOM 1921 C C . GLY A 1 234 ? -9.743 3.957 8.089 1.00 87.88 234 GLY A C 1
ATOM 1922 O O . GLY A 1 234 ? -9.024 2.971 7.913 1.00 87.88 234 GLY A O 1
ATOM 1923 N N . LEU A 1 235 ? -11.048 3.858 8.364 1.00 87.19 235 LEU A N 1
ATOM 1924 C CA . LEU A 1 235 ? -11.715 2.571 8.565 1.00 87.19 235 LEU A CA 1
ATOM 1925 C C . LEU A 1 235 ? -11.730 1.682 7.320 1.00 87.19 235 LEU A C 1
ATOM 1927 O O . LEU A 1 235 ? -11.706 0.460 7.457 1.00 87.19 235 LEU A O 1
ATOM 1931 N N . ASP A 1 236 ? -11.713 2.267 6.123 1.00 88.56 236 ASP A N 1
ATOM 1932 C CA . ASP A 1 236 ? -11.749 1.496 4.878 1.00 88.56 236 ASP A CA 1
ATOM 1933 C C . ASP A 1 236 ? -10.506 0.600 4.730 1.00 88.56 236 ASP A C 1
ATOM 1935 O O . ASP A 1 236 ? -10.547 -0.438 4.072 1.00 88.56 236 ASP A O 1
ATOM 1939 N N . ALA A 1 237 ? -9.394 0.964 5.380 1.00 92.19 237 ALA A N 1
ATOM 1940 C CA . ALA A 1 237 ? -8.159 0.186 5.388 1.00 92.19 237 ALA A CA 1
ATOM 1941 C C . ALA A 1 237 ? -8.110 -0.891 6.494 1.00 92.19 237 ALA A C 1
ATOM 1943 O O . ALA A 1 237 ? -7.162 -1.684 6.536 1.00 92.19 237 ALA A O 1
ATOM 1944 N N . LEU A 1 238 ? -9.119 -0.985 7.370 1.00 89.69 238 LEU A N 1
ATOM 1945 C CA . LEU A 1 238 ? -9.150 -1.982 8.447 1.00 89.69 238 LEU A CA 1
ATOM 1946 C C . LEU A 1 238 ? -9.070 -3.436 7.967 1.00 89.69 238 LEU A C 1
ATOM 1948 O O . LEU A 1 238 ? -8.323 -4.193 8.589 1.00 89.69 238 LEU A O 1
ATOM 1952 N N . PRO A 1 239 ? -9.757 -3.865 6.889 1.00 91.56 239 PRO A N 1
ATOM 1953 C CA . PRO A 1 239 ? -9.676 -5.254 6.442 1.00 91.56 239 PRO A CA 1
ATOM 1954 C C . PRO A 1 239 ? -8.236 -5.705 6.158 1.00 91.56 239 PRO A C 1
ATOM 1956 O O . PRO A 1 239 ? -7.810 -6.758 6.634 1.00 91.56 239 PRO A O 1
ATOM 1959 N N . GLY A 1 240 ? -7.447 -4.879 5.462 1.00 89.38 240 GLY A N 1
ATOM 1960 C CA . GLY A 1 240 ? -6.036 -5.184 5.214 1.00 89.38 240 GLY A CA 1
ATOM 1961 C C . GLY A 1 240 ? -5.175 -5.094 6.479 1.00 89.38 240 GLY A C 1
ATOM 1962 O O . GLY A 1 240 ? -4.281 -5.917 6.661 1.00 89.38 240 GLY A O 1
ATOM 1963 N N . LEU A 1 241 ? -5.487 -4.185 7.411 1.00 89.56 241 LEU A N 1
ATOM 1964 C CA . LEU A 1 241 ? -4.786 -4.086 8.697 1.00 89.56 241 LEU A CA 1
ATOM 1965 C C . LEU A 1 241 ? -4.993 -5.335 9.564 1.00 89.56 241 LEU A C 1
ATOM 1967 O O . LEU A 1 241 ? -4.042 -5.851 10.151 1.00 89.56 241 LEU A O 1
ATOM 1971 N N . LEU A 1 242 ? -6.216 -5.865 9.614 1.00 88.81 242 LEU A N 1
ATOM 1972 C CA . LEU A 1 242 ? -6.520 -7.109 10.325 1.00 88.81 242 LEU A CA 1
ATOM 1973 C C . LEU A 1 242 ? -5.731 -8.292 9.746 1.00 88.81 242 LEU A C 1
ATOM 1975 O O . LEU A 1 242 ? -5.170 -9.092 10.501 1.00 88.81 242 LEU A O 1
ATOM 1979 N N . LEU A 1 243 ? -5.622 -8.374 8.416 1.00 88.88 243 LEU A N 1
ATOM 1980 C CA . LEU A 1 243 ? -4.779 -9.371 7.753 1.00 88.88 243 LEU A CA 1
ATOM 1981 C C . LEU A 1 243 ? -3.296 -9.178 8.098 1.00 88.88 243 LEU A C 1
ATOM 1983 O O . LEU A 1 243 ? -2.628 -10.154 8.455 1.00 88.88 243 LEU A O 1
ATOM 1987 N N . ALA A 1 244 ? -2.795 -7.939 8.077 1.00 86.19 244 ALA A N 1
ATOM 1988 C CA . ALA A 1 244 ? -1.422 -7.614 8.462 1.00 86.19 244 ALA A CA 1
ATOM 1989 C C . ALA A 1 244 ? -1.099 -8.122 9.878 1.00 86.19 244 ALA A C 1
ATOM 1991 O O . ALA A 1 244 ? -0.106 -8.831 10.079 1.00 86.19 244 ALA A O 1
ATOM 1992 N N . PHE A 1 245 ? -1.982 -7.850 10.846 1.00 83.75 245 PHE A N 1
ATOM 1993 C CA . PHE A 1 245 ? -1.843 -8.316 12.228 1.00 83.75 245 PHE A CA 1
ATOM 1994 C C . PHE A 1 245 ? -1.870 -9.837 12.351 1.00 83.75 245 PHE A C 1
ATOM 1996 O O . PHE A 1 245 ? -1.067 -10.401 13.096 1.00 83.75 245 PHE A O 1
ATOM 2003 N N . SER A 1 246 ? -2.744 -10.509 11.598 1.00 81.31 246 SER A N 1
ATOM 2004 C CA . SER A 1 246 ? -2.850 -11.972 11.626 1.00 81.31 246 SER A CA 1
ATOM 2005 C C . SER A 1 246 ? -1.548 -12.668 11.210 1.00 81.31 246 SER A C 1
ATOM 2007 O O . SER A 1 246 ? -1.248 -13.774 11.660 1.00 81.31 246 SER A O 1
ATOM 2009 N N . HIS A 1 247 ? -0.749 -12.020 10.361 1.00 76.94 247 HIS A N 1
ATOM 2010 C CA . HIS A 1 247 ? 0.491 -12.579 9.831 1.00 76.94 247 HIS A CA 1
ATOM 2011 C C . HIS A 1 247 ? 1.745 -12.028 10.519 1.00 76.94 247 HIS A C 1
ATOM 2013 O O . HIS A 1 247 ? 2.789 -12.685 10.495 1.00 76.94 247 HIS A O 1
ATOM 2019 N N . ARG A 1 248 ? 1.680 -10.830 11.118 1.00 69.12 248 ARG A N 1
ATOM 2020 C CA . ARG A 1 248 ? 2.835 -10.122 11.699 1.00 69.12 248 ARG A CA 1
ATOM 2021 C C . ARG A 1 248 ? 2.489 -9.399 13.010 1.00 69.12 248 ARG A C 1
ATOM 2023 O O . ARG A 1 248 ? 2.670 -8.186 13.108 1.00 69.12 248 ARG A O 1
ATOM 2030 N N . PRO A 1 249 ? 2.116 -10.127 14.077 1.00 60.44 249 PRO A N 1
ATOM 2031 C CA . PRO A 1 249 ? 1.675 -9.514 15.334 1.00 60.44 249 PRO A CA 1
ATOM 2032 C C . PRO A 1 249 ? 2.754 -8.670 16.041 1.00 60.44 249 PRO A C 1
ATOM 2034 O O . PRO A 1 249 ? 2.430 -7.829 16.868 1.00 60.44 249 PRO A O 1
ATOM 2037 N N . LYS A 1 250 ? 4.044 -8.870 15.722 1.00 57.44 250 LYS A N 1
ATOM 2038 C CA . LYS A 1 250 ? 5.177 -8.208 16.396 1.00 57.44 250 LYS A CA 1
ATOM 2039 C C . LYS A 1 250 ? 5.685 -6.921 15.725 1.00 57.44 250 LYS A C 1
ATOM 2041 O O . LYS A 1 250 ? 6.568 -6.289 16.292 1.00 57.44 250 LYS A O 1
ATOM 2046 N N . LYS A 1 251 ? 5.213 -6.555 14.524 1.00 55.19 251 LYS A N 1
ATOM 2047 C CA . LYS A 1 251 ? 5.792 -5.430 13.755 1.00 55.19 251 LYS A CA 1
ATOM 2048 C C . LYS A 1 251 ? 5.105 -4.071 13.955 1.00 55.19 251 LYS A C 1
ATOM 2050 O O . LYS A 1 251 ? 5.728 -3.074 13.626 1.00 55.19 251 LYS A O 1
ATOM 2055 N N . HIS A 1 252 ? 3.900 -4.018 14.525 1.00 47.66 252 HIS A N 1
ATOM 2056 C CA . HIS A 1 252 ? 3.095 -2.785 14.587 1.00 47.66 252 HIS A CA 1
ATOM 2057 C C . HIS A 1 252 ? 2.937 -2.191 16.003 1.00 47.66 252 HIS A C 1
ATOM 2059 O O . HIS A 1 252 ? 2.148 -1.275 16.196 1.00 47.66 252 HIS A O 1
ATOM 2065 N N . PHE A 1 253 ? 3.683 -2.700 16.993 1.00 37.44 253 PHE A N 1
ATOM 2066 C CA . PHE A 1 253 ? 3.825 -2.067 18.309 1.00 37.44 253 PHE A CA 1
ATOM 2067 C C . PHE A 1 253 ? 5.194 -1.379 18.382 1.00 37.44 253 PHE A C 1
ATOM 2069 O O . PHE A 1 253 ? 6.179 -1.994 18.798 1.00 37.44 253 PHE A O 1
ATOM 2076 N N . ARG A 1 254 ? 5.272 -0.128 17.936 1.00 33.47 254 ARG A N 1
ATOM 2077 C CA . ARG A 1 254 ? 6.343 0.804 18.294 1.00 33.47 254 ARG A CA 1
ATOM 2078 C C . ARG A 1 254 ? 5.782 2.204 18.406 1.00 33.47 254 ARG A C 1
ATOM 2080 O O . ARG A 1 254 ? 4.920 2.532 17.567 1.00 33.47 254 ARG A O 1
#

Radius of gyration: 28.22 Å; chains: 1; bounding box: 66×51×77 Å

Organism: Escherichia coli (NCBI:txid562)

pLDDT: mean 74.45, std 14.88, range [33.47, 95.38]